Protein AF-A0A1B5L4R3-F1 (afdb_monomer_lite)

Radius of gyration: 23.28 Å; chains: 1; bounding box: 55×34×80 Å

pLDDT: mean 79.18, std 19.27, range [28.66, 96.44]

Structure (mmCIF, N/CA/C/O backbone):
data_AF-A0A1B5L4R3-F1
#
_entry.id   AF-A0A1B5L4R3-F1
#
loop_
_atom_site.group_PDB
_atom_site.id
_atom_site.type_symbol
_atom_site.label_atom_id
_atom_site.label_alt_id
_atom_site.label_comp_id
_atom_site.label_asym_id
_atom_site.label_entity_id
_atom_site.label_seq_id
_atom_site.pdbx_PDB_ins_code
_atom_site.Cartn_x
_atom_site.Cartn_y
_atom_site.Cartn_z
_atom_site.occupancy
_atom_site.B_iso_or_equiv
_atom_site.auth_seq_id
_atom_site.auth_comp_id
_atom_site.auth_asym_id
_atom_site.auth_atom_id
_atom_site.pdbx_PDB_model_num
ATOM 1 N N . MET A 1 1 ?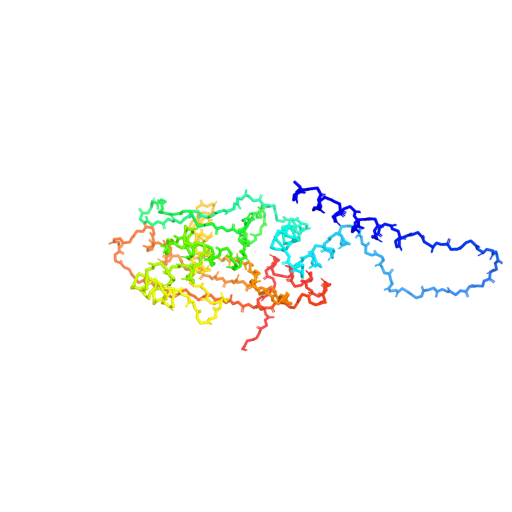 32.439 10.509 -2.323 1.00 42.44 1 MET A N 1
ATOM 2 C CA . MET A 1 1 ? 32.563 9.848 -3.643 1.00 42.44 1 MET A CA 1
ATOM 3 C C . MET A 1 1 ? 31.243 9.268 -4.162 1.00 42.44 1 MET A C 1
ATOM 5 O O . MET A 1 1 ? 30.882 9.599 -5.277 1.00 42.44 1 MET A O 1
ATOM 9 N N . TYR A 1 2 ? 30.447 8.559 -3.350 1.00 34.16 2 TYR A N 1
ATOM 10 C CA . TYR A 1 2 ? 29.199 7.867 -3.756 1.00 34.16 2 TYR A CA 1
ATOM 11 C C . TYR A 1 2 ? 28.068 8.718 -4.399 1.00 34.16 2 TYR A C 1
ATOM 13 O O . TYR A 1 2 ? 27.206 8.183 -5.085 1.00 34.16 2 TYR A O 1
ATOM 21 N N . ARG A 1 3 ? 28.038 10.048 -4.201 1.00 45.31 3 ARG A N 1
ATOM 22 C CA . ARG A 1 3 ? 27.032 10.947 -4.820 1.00 45.31 3 ARG A CA 1
ATOM 23 C C . ARG A 1 3 ? 27.388 11.410 -6.237 1.00 45.31 3 ARG A C 1
ATOM 25 O O . ARG A 1 3 ? 26.493 11.825 -6.963 1.00 45.31 3 ARG A O 1
ATOM 32 N N . LYS A 1 4 ? 28.670 11.378 -6.617 1.00 39.66 4 LYS A N 1
ATOM 33 C CA . LYS A 1 4 ? 29.123 11.899 -7.917 1.00 39.66 4 LYS A CA 1
ATOM 34 C C . LYS A 1 4 ? 28.882 10.873 -9.028 1.00 39.66 4 LYS A C 1
ATOM 36 O O . LYS A 1 4 ? 28.309 11.214 -10.053 1.00 39.66 4 LYS A O 1
ATOM 41 N N . GLU A 1 5 ? 29.149 9.601 -8.736 1.00 43.81 5 GLU A N 1
ATOM 42 C CA . GLU A 1 5 ? 28.901 8.475 -9.648 1.00 43.81 5 GLU A CA 1
ATOM 43 C C . GLU A 1 5 ? 27.407 8.263 -9.948 1.00 43.81 5 GLU A C 1
ATOM 45 O O . GLU A 1 5 ? 27.047 7.949 -11.078 1.00 43.81 5 GLU A O 1
ATOM 50 N N . GLN A 1 6 ? 26.508 8.506 -8.981 1.00 47.31 6 GLN A N 1
ATOM 51 C CA . GLN A 1 6 ? 25.060 8.412 -9.228 1.00 47.31 6 GLN A CA 1
ATOM 52 C C . GLN A 1 6 ? 24.526 9.535 -10.126 1.00 47.31 6 GLN A C 1
ATOM 54 O O . GLN A 1 6 ? 23.596 9.312 -10.900 1.00 47.31 6 GLN A O 1
ATOM 59 N N . ARG A 1 7 ? 25.132 10.726 -10.063 1.00 46.62 7 ARG A N 1
ATOM 60 C CA . ARG A 1 7 ? 24.792 11.843 -10.952 1.00 46.62 7 ARG A CA 1
ATOM 61 C C . ARG A 1 7 ? 25.340 11.615 -12.362 1.00 46.62 7 ARG A C 1
ATOM 63 O O . ARG A 1 7 ? 24.612 11.802 -13.328 1.00 46.62 7 ARG A O 1
ATOM 70 N N . GLU A 1 8 ? 26.570 11.121 -12.474 1.00 52.22 8 GLU A N 1
ATOM 71 C CA . GLU A 1 8 ? 27.196 10.786 -13.760 1.00 52.22 8 GLU A CA 1
ATOM 72 C C . GLU A 1 8 ? 26.501 9.605 -14.459 1.00 52.22 8 GLU A C 1
ATOM 74 O O . GLU A 1 8 ? 26.356 9.610 -15.682 1.00 52.22 8 GLU A O 1
ATOM 79 N N . GLY A 1 9 ? 25.996 8.626 -13.699 1.00 49.25 9 GLY A N 1
ATOM 80 C CA . GLY A 1 9 ? 25.179 7.531 -14.230 1.00 49.25 9 GLY A CA 1
ATOM 81 C C . GLY A 1 9 ? 23.837 8.008 -14.796 1.00 49.25 9 GLY A C 1
ATOM 82 O O . GLY A 1 9 ? 23.450 7.597 -15.891 1.00 49.25 9 GLY A O 1
ATOM 83 N N . ALA A 1 10 ? 23.159 8.925 -14.098 1.00 41.88 10 ALA A N 1
ATOM 84 C CA . ALA A 1 10 ? 21.916 9.528 -14.578 1.00 41.88 10 ALA A CA 1
ATOM 85 C C . ALA A 1 10 ? 22.148 10.410 -15.820 1.00 41.88 10 ALA A C 1
ATOM 87 O O . ALA A 1 10 ? 21.409 10.302 -16.795 1.00 41.88 10 ALA A O 1
ATOM 88 N N . GLU A 1 11 ? 23.205 11.227 -15.836 1.00 49.47 11 GLU A N 1
ATOM 89 C CA . GLU A 1 11 ? 23.543 12.087 -16.981 1.00 49.47 11 GLU A CA 1
ATOM 90 C C . GLU A 1 11 ? 23.967 11.280 -18.225 1.00 49.47 11 GLU A C 1
ATOM 92 O O . GLU A 1 11 ? 23.629 11.662 -19.349 1.00 49.47 11 GLU A O 1
ATOM 97 N N . ARG A 1 12 ? 24.634 10.127 -18.056 1.00 52.19 12 ARG A N 1
ATOM 98 C CA . ARG A 1 12 ? 24.924 9.199 -19.167 1.00 52.19 12 ARG A CA 1
ATOM 99 C C . ARG A 1 12 ? 23.657 8.588 -19.757 1.00 52.19 12 ARG A C 1
ATOM 101 O O . ARG A 1 12 ? 23.547 8.508 -20.978 1.00 52.19 12 ARG A O 1
ATOM 108 N N . PHE A 1 13 ? 22.699 8.206 -18.915 1.00 45.97 13 PHE A N 1
ATOM 109 C CA . PHE A 1 13 ? 21.416 7.668 -19.366 1.00 45.97 13 PHE A CA 1
ATOM 110 C C . PHE A 1 13 ? 20.605 8.716 -20.150 1.00 45.97 13 PHE A C 1
ATOM 112 O O . PHE A 1 13 ? 20.107 8.421 -21.233 1.00 45.97 13 PHE A O 1
ATOM 119 N N . TYR A 1 14 ? 20.570 9.972 -19.683 1.00 43.25 14 TYR A N 1
ATOM 120 C CA . TYR A 1 14 ? 19.903 11.066 -20.404 1.00 43.25 14 TYR A CA 1
ATOM 121 C C . TYR A 1 14 ? 20.568 11.415 -21.750 1.00 43.25 14 TYR A C 1
ATOM 123 O O . TYR A 1 14 ? 19.856 11.727 -22.707 1.00 43.25 14 TYR A O 1
ATOM 131 N N . ARG A 1 15 ? 21.903 11.323 -21.871 1.00 47.53 15 ARG A N 1
ATOM 132 C CA . ARG A 1 15 ? 22.606 11.522 -23.160 1.00 47.53 15 ARG A CA 1
ATOM 133 C C . ARG A 1 15 ? 22.335 10.414 -24.172 1.00 47.53 15 ARG A C 1
ATOM 135 O O . ARG A 1 15 ? 22.185 10.712 -25.350 1.00 47.53 15 ARG A O 1
ATOM 142 N N . LEU A 1 16 ? 22.246 9.163 -23.723 1.00 44.31 16 LEU A N 1
ATOM 143 C CA . LEU A 1 16 ? 21.922 8.028 -24.594 1.00 44.31 16 LEU A CA 1
ATOM 144 C C . LEU A 1 16 ? 20.519 8.163 -25.200 1.00 44.31 16 LEU A C 1
ATOM 146 O O . LEU A 1 16 ? 20.339 7.915 -26.388 1.00 44.31 16 LEU A O 1
ATOM 150 N N . ILE A 1 17 ? 19.553 8.649 -24.416 1.00 43.16 17 ILE A N 1
ATOM 151 C CA . ILE A 1 17 ? 18.178 8.870 -24.887 1.00 43.16 17 ILE A CA 1
ATOM 152 C C . ILE A 1 17 ? 18.103 10.037 -25.885 1.00 43.16 17 ILE A C 1
ATOM 154 O O . ILE A 1 17 ? 17.420 9.929 -26.896 1.00 43.16 17 ILE A O 1
ATOM 158 N N . THR A 1 18 ? 18.840 11.129 -25.657 1.00 44.69 18 THR A N 1
ATOM 159 C CA . THR A 1 18 ? 18.819 12.307 -26.551 1.00 44.69 18 THR A CA 1
ATOM 160 C C . THR A 1 18 ? 19.655 12.146 -27.823 1.00 44.69 18 THR A C 1
ATOM 162 O O . THR A 1 18 ? 19.367 12.798 -28.825 1.00 44.69 18 THR A O 1
ATOM 165 N N . GLN A 1 19 ? 20.671 11.278 -27.824 1.00 41.53 19 GLN A N 1
ATOM 166 C CA . GLN A 1 19 ? 21.456 10.972 -29.026 1.00 41.53 19 GLN A CA 1
ATOM 167 C C . GLN A 1 19 ? 20.735 10.010 -29.976 1.00 41.53 19 GLN A C 1
ATOM 169 O O . GLN A 1 19 ? 20.899 10.135 -31.186 1.00 41.53 19 GLN A O 1
ATOM 174 N N . SER A 1 20 ? 19.866 9.133 -29.460 1.00 37.03 20 SER A N 1
ATOM 175 C CA . SER A 1 20 ? 19.026 8.261 -30.295 1.00 37.03 20 SER A CA 1
ATOM 176 C C . SER A 1 20 ? 17.973 9.025 -31.116 1.00 37.03 20 SER A C 1
ATOM 178 O O . SER A 1 20 ? 17.366 8.444 -32.008 1.00 37.03 20 SER A O 1
ATOM 180 N N . SER A 1 21 ? 17.760 10.317 -30.840 1.00 40.53 21 SER A N 1
ATOM 181 C CA . SER A 1 21 ? 16.811 11.186 -31.555 1.00 40.53 21 SER A CA 1
ATOM 182 C C . SER A 1 21 ? 17.458 12.041 -32.656 1.00 40.53 21 SER A C 1
ATOM 184 O O . SER A 1 21 ? 16.775 12.853 -33.275 1.00 40.53 21 SER A O 1
ATOM 186 N N . ARG A 1 22 ? 18.773 11.918 -32.901 1.00 40.53 22 ARG A N 1
ATOM 187 C CA . ARG A 1 22 ? 19.487 12.681 -33.943 1.00 40.53 22 ARG A CA 1
ATOM 188 C C . ARG A 1 22 ? 20.263 11.764 -34.884 1.00 40.53 22 ARG A C 1
ATOM 190 O O . ARG A 1 22 ? 21.487 11.698 -34.843 1.00 40.53 22 ARG A O 1
ATOM 197 N N . SER A 1 23 ? 19.534 11.129 -35.789 1.00 34.75 23 SER A N 1
ATOM 198 C CA . SER A 1 23 ? 20.067 10.634 -37.058 1.00 34.75 23 SER A CA 1
ATOM 199 C C . SER A 1 23 ? 18.993 10.773 -38.132 1.00 34.75 23 SER A C 1
ATOM 201 O O . SER A 1 23 ? 18.241 9.841 -38.396 1.00 34.75 23 SER A O 1
ATOM 203 N N . VAL A 1 24 ? 18.917 11.957 -38.737 1.00 38.12 24 VAL A N 1
ATOM 204 C CA . VAL A 1 24 ? 18.257 12.145 -40.031 1.00 38.12 24 VAL A CA 1
ATOM 205 C C . VAL A 1 24 ? 19.389 12.331 -41.039 1.00 38.12 24 VAL A C 1
ATOM 207 O O . VAL A 1 24 ? 20.124 13.315 -40.919 1.00 38.12 24 VAL A O 1
ATOM 210 N N . PRO A 1 25 ? 19.614 11.395 -41.975 1.00 36.41 25 PRO A N 1
ATOM 211 C CA . PRO A 1 25 ? 20.532 11.635 -43.073 1.00 36.41 25 PRO A CA 1
ATOM 212 C C . PRO A 1 25 ? 19.877 12.591 -44.077 1.00 36.41 25 PRO A C 1
ATOM 214 O O . PRO A 1 25 ? 18.706 12.453 -44.420 1.00 36.41 25 PRO A O 1
ATOM 217 N N . ALA A 1 26 ? 20.647 13.571 -44.540 1.00 42.59 26 ALA A N 1
ATOM 218 C CA . ALA A 1 26 ? 20.275 14.426 -45.656 1.00 42.59 26 ALA A CA 1
ATOM 219 C C . ALA A 1 26 ? 20.541 13.688 -46.980 1.00 42.59 26 ALA A C 1
ATOM 221 O O . ALA A 1 26 ? 21.690 13.363 -47.272 1.00 42.59 26 ALA A O 1
ATOM 222 N N . ALA A 1 27 ? 19.490 13.443 -47.763 1.00 35.31 27 ALA A N 1
ATOM 223 C CA . ALA A 1 27 ? 19.523 13.101 -49.190 1.00 35.31 27 ALA A CA 1
ATOM 224 C C . ALA A 1 27 ? 18.110 13.382 -49.745 1.00 35.31 27 ALA A C 1
ATOM 226 O O . ALA A 1 27 ? 17.141 12.816 -49.254 1.00 35.31 27 ALA A O 1
ATOM 227 N N . SER A 1 28 ? 17.929 14.493 -50.462 1.00 40.38 28 SER A N 1
ATOM 228 C CA . SER A 1 28 ? 17.952 14.622 -51.931 1.00 40.38 28 SER A CA 1
ATOM 229 C C . SER A 1 28 ? 16.626 14.236 -52.592 1.00 40.38 28 SER A C 1
ATOM 231 O O . SER A 1 28 ? 16.149 13.117 -52.436 1.00 40.38 28 SER A O 1
ATOM 233 N N . ASP A 1 29 ? 16.091 15.202 -53.335 1.00 42.84 29 ASP A N 1
ATOM 234 C CA . ASP A 1 29 ? 14.829 15.210 -54.071 1.00 42.84 29 ASP A CA 1
ATOM 235 C C . ASP A 1 29 ? 14.536 13.946 -54.891 1.00 42.84 29 ASP A C 1
ATOM 237 O O . ASP A 1 29 ? 15.390 13.426 -55.609 1.00 42.84 29 ASP A O 1
ATOM 241 N N . GLY A 1 30 ? 13.273 13.519 -54.843 1.00 36.94 30 GLY A N 1
ATOM 242 C CA . GLY A 1 30 ? 12.715 12.483 -55.705 1.00 36.94 30 GLY A CA 1
ATOM 243 C C . GLY A 1 30 ? 11.277 12.154 -55.313 1.00 36.94 30 GLY A C 1
ATOM 244 O O . GLY A 1 30 ? 11.047 11.371 -54.400 1.00 36.94 30 GLY A O 1
ATOM 245 N N . GLN A 1 31 ? 10.315 12.787 -55.986 1.00 44.56 31 GLN A N 1
ATOM 246 C CA . GLN A 1 31 ? 8.878 12.540 -55.852 1.00 44.56 31 GLN A CA 1
ATOM 247 C C . GLN A 1 31 ? 8.507 11.086 -56.192 1.00 44.56 31 GLN A C 1
ATOM 249 O O . GLN A 1 31 ? 8.824 10.618 -57.283 1.00 44.56 31 GLN A O 1
ATOM 254 N N . ALA A 1 32 ? 7.742 10.435 -55.315 1.00 37.53 32 ALA A N 1
ATOM 255 C CA . ALA A 1 32 ? 6.697 9.479 -55.681 1.00 37.53 32 ALA A CA 1
ATOM 256 C C . ALA A 1 32 ? 5.698 9.373 -54.518 1.00 37.53 32 ALA A C 1
ATOM 258 O O . ALA A 1 32 ? 6.088 9.192 -53.366 1.00 37.53 32 ALA A O 1
ATOM 259 N N . GLU A 1 33 ? 4.423 9.572 -54.838 1.00 48.41 33 GLU A N 1
ATOM 260 C CA . GLU A 1 33 ? 3.284 9.452 -53.937 1.00 48.41 33 GLU A CA 1
ATOM 261 C C . GLU A 1 33 ? 3.154 8.016 -53.421 1.00 48.41 33 GLU A C 1
ATOM 263 O O . GLU A 1 33 ? 2.963 7.093 -54.205 1.00 48.41 33 GLU A O 1
ATOM 268 N N . ASP A 1 34 ? 3.199 7.851 -52.102 1.00 36.59 34 ASP A N 1
ATOM 269 C CA . ASP A 1 34 ? 2.589 6.720 -51.411 1.00 36.59 34 ASP A CA 1
ATOM 270 C C . ASP A 1 34 ? 1.958 7.272 -50.130 1.00 36.59 34 ASP A C 1
ATOM 272 O O . ASP A 1 34 ? 2.630 7.709 -49.193 1.00 36.59 34 ASP A O 1
ATOM 276 N N . THR A 1 35 ? 0.631 7.352 -50.133 1.00 43.34 35 THR A N 1
ATOM 277 C CA . THR A 1 35 ? -0.189 7.712 -48.974 1.00 43.34 35 THR A CA 1
ATOM 278 C C . THR A 1 35 ? 0.089 6.737 -47.824 1.00 43.34 35 THR A C 1
ATOM 280 O O . THR A 1 35 ? -0.215 5.552 -47.975 1.00 43.34 35 THR A O 1
ATOM 283 N N . PRO A 1 36 ? 0.590 7.187 -46.657 1.00 37.59 36 PRO A N 1
ATOM 284 C CA . PRO A 1 36 ? 0.667 6.328 -45.491 1.00 37.59 36 PRO A CA 1
ATOM 285 C C . PRO A 1 36 ? -0.735 6.179 -44.903 1.00 37.59 36 PRO A C 1
ATOM 287 O O . PRO A 1 36 ? -1.356 7.142 -44.448 1.00 37.59 36 PRO A O 1
ATOM 290 N N . THR A 1 37 ? -1.231 4.947 -44.937 1.00 40.25 37 THR A N 1
ATOM 291 C CA . THR A 1 37 ? -2.353 4.452 -44.140 1.00 40.25 37 THR A CA 1
ATOM 292 C C . THR A 1 37 ? -2.199 4.875 -42.679 1.00 40.25 37 THR A C 1
ATOM 294 O O . THR A 1 37 ? -1.139 4.705 -42.079 1.00 40.25 37 THR A O 1
ATOM 297 N N . ALA A 1 38 ? -3.269 5.442 -42.127 1.00 48.25 38 ALA A N 1
ATOM 298 C CA . ALA A 1 38 ? -3.393 5.817 -40.728 1.00 48.25 38 ALA A CA 1
ATOM 299 C C . ALA A 1 38 ? -3.170 4.602 -39.815 1.00 48.25 38 ALA A C 1
ATOM 301 O O . ALA A 1 38 ? -3.942 3.659 -39.930 1.00 48.25 38 ALA A O 1
ATOM 302 N N . ASP A 1 39 ? -2.128 4.634 -38.971 1.00 43.56 39 ASP A N 1
ATOM 303 C CA . ASP A 1 39 ? -2.094 3.985 -37.639 1.00 43.56 39 ASP A CA 1
ATOM 304 C C . ASP A 1 39 ? -0.799 4.220 -36.815 1.00 43.56 39 ASP A C 1
ATOM 306 O O . ASP A 1 39 ? -0.563 3.526 -35.835 1.00 43.56 39 ASP A O 1
ATOM 310 N N . ASP A 1 40 ? 0.010 5.250 -37.105 1.00 42.81 40 ASP A N 1
ATOM 311 C CA . ASP A 1 40 ? 1.124 5.666 -36.228 1.00 42.81 40 ASP A CA 1
ATOM 312 C C . ASP A 1 40 ? 0.844 7.047 -35.614 1.00 42.81 40 ASP A C 1
ATOM 314 O O . ASP A 1 40 ? 1.454 8.064 -35.958 1.00 42.81 40 ASP A O 1
ATOM 318 N N . ALA A 1 41 ? -0.128 7.120 -34.702 1.00 55.06 41 ALA A N 1
ATOM 319 C CA . ALA A 1 41 ? -0.316 8.318 -33.890 1.00 55.06 41 ALA A CA 1
ATOM 320 C C . ALA A 1 41 ? 0.879 8.458 -32.931 1.00 55.06 41 ALA A C 1
ATOM 322 O O . ALA A 1 41 ? 0.978 7.747 -31.933 1.00 55.06 41 ALA A O 1
ATOM 323 N N . ALA A 1 42 ? 1.809 9.364 -33.244 1.00 64.69 42 ALA A N 1
ATOM 324 C CA . ALA A 1 42 ? 2.953 9.652 -32.386 1.00 64.69 42 ALA A CA 1
ATOM 325 C C . ALA A 1 42 ? 2.487 9.982 -30.955 1.00 64.69 42 ALA A C 1
ATOM 327 O O . ALA A 1 42 ? 1.672 10.886 -30.757 1.00 64.69 42 ALA A O 1
ATOM 328 N N . LEU A 1 43 ? 3.014 9.250 -29.964 1.00 66.88 43 LEU A N 1
ATOM 329 C CA . LEU A 1 43 ? 2.699 9.449 -28.547 1.00 66.88 43 LEU A CA 1
ATOM 330 C C . LEU A 1 43 ? 2.878 10.915 -28.156 1.00 66.88 43 LEU A C 1
ATOM 332 O O . LEU A 1 43 ? 3.905 11.541 -28.442 1.00 66.88 43 LEU A O 1
ATOM 336 N N . THR A 1 44 ? 1.898 11.454 -27.437 1.00 80.38 44 THR A N 1
ATOM 337 C CA . THR A 1 44 ? 2.025 12.795 -26.869 1.00 80.38 44 THR A CA 1
ATOM 338 C C . THR A 1 44 ? 3.199 12.850 -25.872 1.00 80.38 44 THR A C 1
ATOM 340 O O . THR A 1 44 ? 3.524 11.842 -25.235 1.00 80.38 44 THR A O 1
ATOM 343 N N . PRO A 1 45 ? 3.851 14.012 -25.663 1.00 76.44 45 PRO A N 1
ATOM 344 C CA . PRO A 1 45 ? 4.959 14.123 -24.708 1.00 76.44 45 PRO A CA 1
ATOM 345 C C . PRO A 1 45 ? 4.601 13.682 -23.278 1.00 76.44 45 PRO A C 1
ATOM 347 O O . PRO A 1 45 ? 5.450 13.162 -22.555 1.00 76.44 45 PRO A O 1
ATOM 350 N N . SER A 1 46 ? 3.344 13.863 -22.861 1.00 81.94 46 SER A N 1
ATOM 351 C CA . SER A 1 46 ? 2.844 13.391 -21.566 1.00 81.94 46 SER A CA 1
ATOM 352 C C . SER A 1 46 ? 2.738 11.866 -21.511 1.00 81.94 46 SER A C 1
ATOM 354 O O . SER A 1 46 ? 3.139 11.264 -20.516 1.00 81.94 46 SER A O 1
ATOM 356 N N . GLU A 1 47 ? 2.269 11.224 -22.579 1.00 83.88 47 GLU A N 1
ATOM 357 C CA . GLU A 1 47 ? 2.196 9.763 -22.662 1.00 83.88 47 GLU A CA 1
ATOM 358 C C . GLU A 1 47 ? 3.574 9.118 -22.752 1.00 83.88 47 GLU A C 1
ATOM 360 O O . GLU A 1 47 ? 3.823 8.121 -22.076 1.00 83.88 47 GLU A O 1
ATOM 365 N N . PHE A 1 48 ? 4.507 9.730 -23.481 1.00 84.25 48 PHE A N 1
ATOM 366 C CA . PHE A 1 48 ? 5.897 9.282 -23.508 1.00 84.25 48 PHE A CA 1
ATOM 367 C C . PHE A 1 48 ? 6.547 9.329 -22.112 1.00 84.25 48 PHE A C 1
ATOM 369 O O . PHE A 1 48 ? 7.263 8.404 -21.717 1.00 84.25 48 PHE A O 1
ATOM 376 N N . ASN A 1 49 ? 6.259 10.369 -21.321 1.00 89.44 49 ASN A N 1
ATOM 377 C CA . ASN A 1 49 ? 6.743 10.472 -19.941 1.00 89.44 49 ASN A CA 1
ATOM 378 C C . ASN A 1 49 ? 6.155 9.379 -19.036 1.00 89.44 49 ASN A C 1
ATOM 380 O O . ASN A 1 49 ? 6.889 8.787 -18.240 1.00 89.44 49 ASN A O 1
ATOM 384 N N . LEU A 1 50 ? 4.861 9.074 -19.181 1.00 91.69 50 LEU A N 1
ATOM 385 C CA . LEU A 1 50 ? 4.210 7.975 -18.461 1.00 91.69 50 LEU A CA 1
ATOM 386 C C . LEU A 1 50 ? 4.808 6.620 -18.848 1.00 91.69 50 LEU A C 1
ATOM 388 O O . LEU A 1 50 ? 5.088 5.796 -17.979 1.00 91.69 50 LEU A O 1
ATOM 392 N N . TRP A 1 51 ? 5.083 6.412 -20.131 1.00 89.62 51 TRP A N 1
ATOM 393 C CA . TRP A 1 51 ? 5.720 5.201 -20.639 1.00 89.62 51 TRP A CA 1
ATOM 394 C C . TRP A 1 51 ? 7.119 4.999 -20.038 1.00 89.62 51 TRP A C 1
ATOM 396 O O . TRP A 1 51 ? 7.430 3.947 -19.471 1.00 89.62 51 TRP A O 1
ATOM 406 N N . CYS A 1 52 ? 7.932 6.060 -20.026 1.00 89.94 52 CYS A N 1
ATOM 407 C CA . CYS A 1 52 ? 9.227 6.071 -19.345 1.00 89.94 52 CYS A CA 1
ATOM 408 C C . CYS A 1 52 ? 9.100 5.766 -17.845 1.00 89.94 52 CYS A C 1
ATOM 410 O O . CYS A 1 52 ? 9.957 5.091 -17.268 1.00 89.94 52 CYS A O 1
ATOM 412 N N . ALA A 1 53 ? 8.046 6.259 -17.194 1.00 92.56 53 ALA A N 1
ATOM 413 C CA . ALA A 1 53 ? 7.794 6.008 -15.784 1.00 92.56 53 ALA A CA 1
ATOM 414 C C . ALA A 1 53 ? 7.425 4.538 -15.507 1.00 92.56 53 ALA A C 1
ATOM 416 O O . ALA A 1 53 ? 7.928 3.964 -14.537 1.00 92.56 53 ALA A O 1
ATOM 417 N N . VAL A 1 54 ? 6.657 3.888 -16.390 1.00 91.50 54 VAL A N 1
ATOM 418 C CA . VAL A 1 54 ? 6.388 2.440 -16.315 1.00 91.50 54 VAL A CA 1
ATOM 419 C C . VAL A 1 54 ? 7.676 1.637 -16.480 1.00 91.50 54 VAL A C 1
ATOM 421 O O . VAL A 1 54 ? 7.948 0.745 -15.672 1.00 91.50 54 VAL A O 1
ATOM 424 N N . ALA A 1 55 ? 8.538 2.007 -17.429 1.00 89.94 55 ALA A N 1
ATOM 425 C CA . ALA A 1 55 ? 9.837 1.356 -17.600 1.00 89.94 55 ALA A CA 1
ATOM 426 C C . ALA A 1 55 ? 10.709 1.447 -16.326 1.00 89.94 55 ALA A C 1
ATOM 428 O O . ALA A 1 55 ? 11.389 0.484 -15.957 1.00 89.94 55 ALA A O 1
ATOM 429 N N . ARG A 1 56 ? 10.645 2.561 -15.577 1.00 91.19 56 ARG A N 1
ATOM 430 C CA . ARG A 1 56 ? 11.354 2.717 -14.286 1.00 91.19 56 ARG A CA 1
ATOM 431 C C . ARG A 1 56 ? 10.856 1.761 -13.201 1.00 91.19 56 ARG A C 1
ATOM 433 O O . ARG A 1 56 ? 11.635 1.439 -12.303 1.00 91.19 56 ARG A O 1
ATOM 440 N N . LEU A 1 57 ? 9.622 1.255 -13.275 1.00 90.81 57 LEU A N 1
ATOM 441 C CA . LEU A 1 57 ? 9.124 0.243 -12.331 1.00 90.81 57 LEU A CA 1
ATOM 442 C C . LEU A 1 57 ? 9.905 -1.075 -12.420 1.00 90.81 57 LEU A C 1
ATOM 444 O O . LEU A 1 57 ? 9.975 -1.827 -11.447 1.00 90.81 57 LEU A O 1
ATOM 448 N N . ARG A 1 58 ? 10.549 -1.333 -13.561 1.00 88.31 58 ARG A N 1
ATOM 449 C CA . ARG A 1 58 ? 11.421 -2.493 -13.785 1.00 88.31 58 ARG A CA 1
ATOM 450 C C . ARG A 1 58 ? 12.878 -2.244 -13.394 1.00 88.31 58 ARG A C 1
ATOM 452 O O . ARG A 1 58 ? 13.702 -3.143 -13.542 1.00 88.31 58 ARG A O 1
ATOM 459 N N . ALA A 1 59 ? 13.226 -1.046 -12.924 1.00 86.50 59 ALA A N 1
ATOM 460 C CA . ALA A 1 59 ? 14.591 -0.730 -12.529 1.00 86.50 59 ALA A CA 1
ATOM 461 C C . ALA A 1 59 ? 15.043 -1.566 -11.319 1.00 86.50 59 ALA A C 1
ATOM 463 O O . ALA A 1 59 ? 14.244 -1.973 -10.481 1.00 86.50 59 ALA A O 1
ATOM 464 N N . GLN A 1 60 ? 16.357 -1.763 -11.184 1.00 82.00 60 GLN A N 1
ATOM 465 C CA . GLN A 1 60 ? 16.942 -2.498 -10.054 1.00 82.00 60 GLN A CA 1
ATOM 466 C C . GLN A 1 60 ? 16.799 -1.758 -8.713 1.00 82.00 60 GLN A C 1
ATOM 468 O O . GLN A 1 60 ? 16.904 -2.354 -7.639 1.00 82.00 60 GLN A O 1
ATOM 473 N N . TYR A 1 61 ? 16.638 -0.435 -8.766 1.00 84.88 61 TYR A N 1
ATOM 474 C CA . TYR A 1 61 ? 16.715 0.418 -7.593 1.00 84.88 61 TYR A CA 1
ATOM 475 C C . TYR A 1 61 ? 15.328 0.825 -7.095 1.00 84.88 61 TYR A C 1
ATOM 477 O O . TYR A 1 61 ? 14.557 1.450 -7.818 1.00 84.88 61 TYR A O 1
ATOM 485 N N . GLU A 1 62 ? 15.081 0.579 -5.804 1.00 85.31 62 GLU A N 1
ATOM 486 C CA . GLU A 1 62 ? 13.857 0.965 -5.076 1.00 85.31 62 GLU A CA 1
ATOM 487 C C . GLU A 1 62 ? 13.479 2.437 -5.300 1.00 85.31 62 GLU A C 1
ATOM 489 O O . GLU A 1 62 ? 12.306 2.759 -5.458 1.00 85.31 62 GLU A O 1
ATOM 494 N N . TRP A 1 63 ? 14.461 3.346 -5.331 1.00 87.69 63 TRP A N 1
ATOM 495 C CA . TRP A 1 63 ? 14.196 4.772 -5.538 1.00 87.69 63 TRP A CA 1
ATOM 496 C C . TRP A 1 63 ? 13.662 5.061 -6.949 1.00 87.69 63 TRP A C 1
ATOM 498 O O . TRP A 1 63 ? 12.757 5.876 -7.097 1.00 87.69 63 TRP A O 1
ATOM 508 N N . SER A 1 64 ? 14.179 4.373 -7.973 1.00 90.44 64 SER A N 1
ATOM 509 C CA . SER A 1 64 ? 13.730 4.527 -9.359 1.00 90.44 64 SER A CA 1
ATOM 510 C C . SER A 1 64 ? 12.322 3.971 -9.534 1.00 90.44 64 SER A C 1
ATOM 512 O O . SER A 1 64 ? 11.486 4.630 -10.140 1.00 90.44 64 SER A O 1
ATOM 514 N N . GLN A 1 65 ? 12.041 2.810 -8.938 1.00 90.44 65 GLN A N 1
ATOM 515 C CA . GLN A 1 65 ? 10.705 2.210 -8.941 1.00 90.44 65 GLN A CA 1
ATOM 516 C C . GLN A 1 65 ? 9.695 3.089 -8.198 1.00 90.44 65 GLN A C 1
ATOM 518 O O . GLN A 1 65 ? 8.589 3.315 -8.680 1.00 90.44 65 GLN A O 1
ATOM 523 N N . ARG A 1 66 ? 10.087 3.628 -7.035 1.00 91.19 66 ARG A N 1
ATOM 524 C CA . ARG A 1 66 ? 9.259 4.555 -6.258 1.00 91.19 66 ARG A CA 1
ATOM 525 C C . ARG A 1 66 ? 8.913 5.799 -7.067 1.00 91.19 66 ARG A C 1
ATOM 527 O O . ARG A 1 66 ? 7.745 6.163 -7.111 1.00 91.19 66 ARG A O 1
ATOM 534 N N . ASN A 1 67 ? 9.909 6.428 -7.686 1.00 92.50 67 ASN A N 1
ATOM 535 C CA . ASN A 1 67 ? 9.688 7.634 -8.477 1.00 92.50 67 ASN A CA 1
ATOM 536 C C . ASN A 1 67 ? 8.857 7.332 -9.724 1.00 92.50 67 ASN A C 1
ATOM 538 O O . ASN A 1 67 ? 7.906 8.050 -9.971 1.00 92.50 67 ASN A O 1
ATOM 542 N N . GLY A 1 68 ? 9.122 6.224 -10.426 1.00 93.44 68 GLY A N 1
ATOM 543 C CA . GLY A 1 68 ? 8.292 5.800 -11.556 1.00 93.44 68 GLY A CA 1
ATOM 544 C C . GLY A 1 68 ? 6.821 5.629 -11.169 1.00 93.44 68 GLY A C 1
ATOM 545 O O . GLY A 1 68 ? 5.945 6.098 -11.880 1.00 93.44 68 GLY A O 1
ATOM 546 N N . MET A 1 69 ? 6.533 5.038 -10.005 1.00 93.81 69 MET A N 1
ATOM 547 C CA . MET A 1 69 ? 5.151 4.892 -9.536 1.00 93.81 69 MET A CA 1
ATOM 548 C C . MET A 1 69 ? 4.502 6.239 -9.199 1.00 93.81 69 MET A C 1
ATOM 550 O O . MET A 1 69 ? 3.334 6.446 -9.513 1.00 93.81 69 MET A O 1
ATOM 554 N N . ILE A 1 70 ? 5.246 7.146 -8.562 1.00 93.69 70 ILE A N 1
ATOM 555 C CA . ILE A 1 70 ? 4.764 8.501 -8.264 1.00 93.69 70 ILE A CA 1
ATOM 556 C C . ILE A 1 70 ? 4.464 9.243 -9.571 1.00 93.69 70 ILE A C 1
ATOM 558 O O . ILE A 1 70 ? 3.353 9.735 -9.724 1.00 93.69 70 ILE A O 1
ATOM 562 N N . ASP A 1 71 ? 5.398 9.230 -10.525 1.00 94.50 71 ASP A N 1
ATOM 563 C CA . ASP A 1 71 ? 5.255 9.876 -11.833 1.00 94.50 71 ASP A CA 1
ATOM 564 C C . ASP A 1 71 ? 4.023 9.346 -12.592 1.00 94.50 71 ASP A C 1
ATOM 566 O O . ASP A 1 71 ? 3.286 10.124 -13.194 1.00 94.50 71 ASP A O 1
ATOM 570 N N . ILE A 1 72 ? 3.762 8.030 -12.537 1.00 93.75 72 ILE A N 1
ATOM 571 C CA . ILE A 1 72 ? 2.564 7.424 -13.142 1.00 93.75 72 ILE A CA 1
ATOM 572 C C . ILE A 1 72 ? 1.296 7.948 -12.471 1.00 93.75 72 ILE A C 1
ATOM 574 O O . ILE A 1 72 ? 0.392 8.410 -13.155 1.00 93.75 72 ILE A O 1
ATOM 578 N N . ILE A 1 73 ? 1.199 7.861 -11.143 1.00 92.56 73 ILE A N 1
ATOM 579 C CA . ILE A 1 73 ? -0.039 8.196 -10.424 1.00 92.56 73 ILE A CA 1
ATOM 580 C C . ILE A 1 73 ? -0.336 9.703 -10.507 1.00 92.56 73 ILE A C 1
ATOM 582 O O . ILE A 1 73 ? -1.484 10.084 -10.742 1.00 92.56 73 ILE A O 1
ATOM 586 N N . GLU A 1 74 ? 0.685 10.554 -10.382 1.00 91.44 74 GLU A N 1
ATOM 587 C CA . GLU A 1 74 ? 0.547 12.007 -10.537 1.00 91.44 74 GLU A CA 1
ATOM 588 C C . GLU A 1 74 ? 0.225 12.390 -11.983 1.00 91.44 74 GLU A C 1
ATOM 590 O O . GLU A 1 74 ? -0.665 13.207 -12.215 1.00 91.44 74 GLU A O 1
ATOM 595 N N . GLY A 1 75 ? 0.874 11.753 -12.964 1.00 90.00 75 GLY A N 1
ATOM 596 C CA . GLY A 1 75 ? 0.574 11.960 -14.381 1.00 90.00 75 GLY A CA 1
ATOM 597 C C . GLY A 1 75 ? -0.818 11.465 -14.796 1.00 90.00 75 GLY A C 1
ATOM 598 O O . GLY A 1 75 ? -1.348 11.916 -15.808 1.00 90.00 75 GLY A O 1
ATOM 599 N N . LEU A 1 76 ? -1.438 10.591 -13.996 1.00 88.94 76 LEU A N 1
ATOM 600 C CA . LEU A 1 76 ? -2.839 10.176 -14.118 1.00 88.94 76 LEU A CA 1
ATOM 601 C C . LEU A 1 76 ? -3.798 11.022 -13.255 1.00 88.94 76 LEU A C 1
ATOM 603 O O . LEU A 1 76 ? -4.974 10.688 -13.136 1.00 88.94 76 LEU A O 1
ATOM 607 N N . GLY A 1 77 ? -3.322 12.129 -12.676 1.00 87.81 77 GLY A N 1
ATOM 608 C CA . GLY A 1 77 ? -4.161 13.148 -12.039 1.00 87.81 77 GLY A CA 1
ATOM 609 C C . GLY A 1 77 ? -4.400 12.973 -10.538 1.00 87.81 77 GLY A C 1
ATOM 610 O O . GLY A 1 77 ? -5.263 13.654 -9.986 1.00 87.81 77 GLY A O 1
ATOM 611 N N . LEU A 1 78 ? -3.661 12.093 -9.852 1.00 89.06 78 LEU A N 1
ATOM 612 C CA . LEU A 1 78 ? -3.745 11.958 -8.395 1.00 89.06 78 LEU A CA 1
ATOM 613 C C . LEU A 1 78 ? -2.506 12.564 -7.719 1.00 89.06 78 LEU A C 1
ATOM 615 O O . LEU A 1 78 ? -1.453 11.925 -7.705 1.00 89.06 78 LEU A O 1
ATOM 619 N N . PRO A 1 79 ? -2.607 13.759 -7.107 1.00 90.56 79 PRO A N 1
ATOM 620 C CA . PRO A 1 79 ? -1.475 14.377 -6.432 1.00 90.56 79 PRO A CA 1
ATOM 621 C C . PRO A 1 79 ? -1.086 13.614 -5.162 1.00 90.56 79 PRO A C 1
ATOM 623 O O . PRO A 1 79 ? -1.934 13.120 -4.403 1.00 90.56 79 PRO A O 1
ATOM 626 N N . ARG A 1 80 ? 0.222 13.548 -4.907 1.00 91.88 80 ARG A N 1
ATOM 627 C CA . ARG A 1 80 ? 0.777 13.009 -3.665 1.00 91.88 80 ARG A CA 1
ATOM 628 C C . ARG A 1 80 ? 0.514 13.950 -2.492 1.00 91.88 80 ARG A C 1
ATOM 630 O O . ARG A 1 80 ? 0.576 15.168 -2.621 1.00 91.88 80 ARG A O 1
ATOM 637 N N . THR A 1 81 ? 0.280 13.370 -1.319 1.00 90.56 81 THR A N 1
ATOM 638 C CA . THR A 1 81 ? 0.045 14.106 -0.073 1.00 90.56 81 THR A CA 1
ATOM 639 C C . THR A 1 81 ? 1.137 13.842 0.960 1.00 90.56 81 THR A C 1
ATOM 641 O O . THR A 1 81 ? 1.949 14.716 1.249 1.00 90.56 81 THR A O 1
ATOM 644 N N . VAL A 1 82 ? 1.173 12.633 1.519 1.00 91.06 82 VAL A N 1
ATOM 645 C CA . VAL A 1 82 ? 2.044 12.236 2.636 1.00 91.06 82 VAL A CA 1
ATOM 646 C C . VAL A 1 82 ? 2.642 10.847 2.398 1.00 91.06 82 VAL A C 1
ATOM 648 O O . VAL A 1 82 ? 2.260 10.144 1.468 1.00 91.06 82 VAL A O 1
ATOM 651 N N . ASP A 1 83 ? 3.594 10.439 3.239 1.00 91.94 83 ASP A N 1
ATOM 652 C CA . ASP A 1 83 ? 4.281 9.134 3.159 1.00 91.94 83 ASP A CA 1
ATOM 653 C C . ASP A 1 83 ? 3.907 8.188 4.318 1.00 91.94 83 ASP A C 1
ATOM 655 O O . ASP A 1 83 ? 4.641 7.248 4.646 1.00 91.94 83 ASP A O 1
ATOM 659 N N . TYR A 1 84 ? 2.803 8.474 4.998 1.00 93.19 84 TYR A N 1
ATOM 660 C CA . TYR A 1 84 ? 2.282 7.693 6.112 1.00 93.19 84 TYR A CA 1
ATOM 661 C C . TYR A 1 84 ? 0.763 7.847 6.191 1.00 93.19 84 TYR A C 1
ATOM 663 O O . TYR A 1 84 ? 0.205 8.765 5.596 1.00 93.19 84 TYR A O 1
ATOM 671 N N . LEU A 1 85 ? 0.113 6.934 6.903 1.00 93.81 85 LEU A N 1
ATOM 672 C CA . LEU A 1 85 ? -1.307 6.995 7.241 1.00 93.81 85 LEU A CA 1
ATOM 673 C C . LEU A 1 85 ? -1.448 6.845 8.746 1.00 93.81 85 LEU A C 1
ATOM 675 O O . LEU A 1 85 ? -0.827 5.950 9.320 1.00 93.81 85 LEU A O 1
ATOM 679 N N . THR A 1 86 ? -2.272 7.664 9.383 1.00 94.44 86 THR A N 1
ATOM 680 C CA . THR A 1 86 ? -2.499 7.527 10.824 1.00 94.44 86 THR A CA 1
ATOM 681 C C . THR A 1 86 ? -3.572 6.472 11.085 1.00 94.44 86 THR A C 1
ATOM 683 O O . THR A 1 86 ? -4.672 6.527 10.535 1.00 94.44 86 THR A O 1
ATOM 686 N N . LEU A 1 87 ? -3.253 5.500 11.941 1.00 94.44 87 LEU A N 1
ATOM 687 C CA . LEU A 1 87 ? -4.183 4.481 12.413 1.00 94.44 87 LEU A CA 1
ATOM 688 C C . LEU A 1 87 ? -4.827 4.932 13.722 1.00 94.44 87 LEU A C 1
ATOM 690 O O . LEU A 1 87 ? -4.141 5.283 14.686 1.00 94.44 87 LEU A O 1
ATOM 694 N N . TYR A 1 88 ? -6.152 4.856 13.773 1.00 94.56 88 TYR A N 1
ATOM 695 C CA . TYR A 1 88 ? -6.940 5.233 14.937 1.00 94.56 88 TYR A CA 1
ATOM 696 C C . TYR A 1 88 ? -7.532 4.008 15.636 1.00 94.56 88 TYR A C 1
ATOM 698 O O . TYR A 1 88 ? -7.999 3.069 14.990 1.00 94.56 88 TYR A O 1
ATOM 706 N N . TYR A 1 89 ? -7.561 4.039 16.965 1.00 94.94 89 TYR A N 1
ATOM 707 C CA . TYR A 1 89 ? -8.235 3.043 17.795 1.00 94.94 89 TYR A CA 1
ATOM 708 C C . TYR A 1 89 ? -8.773 3.706 19.064 1.00 94.94 89 TYR A C 1
ATOM 710 O O . TYR A 1 89 ? -8.073 4.486 19.712 1.00 94.94 89 TYR A O 1
ATOM 718 N N . GLY A 1 90 ? -10.033 3.445 19.413 1.00 93.31 90 GLY A N 1
ATOM 719 C CA . GLY A 1 90 ? -10.683 4.103 20.551 1.00 93.31 90 GLY A CA 1
ATOM 720 C C . GLY A 1 90 ? -10.783 5.625 20.402 1.00 93.31 90 GLY A C 1
ATOM 721 O O . GLY A 1 90 ? -10.648 6.346 21.390 1.00 93.31 90 GLY A O 1
ATOM 722 N N . GLY A 1 91 ? -10.906 6.123 19.166 1.00 88.50 91 GLY A N 1
ATOM 723 C CA . GLY A 1 91 ? -10.917 7.556 18.853 1.00 88.50 91 GLY A CA 1
ATOM 724 C C . GLY A 1 91 ? -9.565 8.264 19.013 1.00 88.50 91 GLY A C 1
ATOM 725 O O . GLY A 1 91 ? -9.506 9.488 18.932 1.00 88.50 91 GLY A O 1
ATOM 726 N N . ARG A 1 92 ? -8.470 7.527 19.243 1.00 93.56 92 ARG A N 1
ATOM 727 C CA . ARG A 1 92 ? -7.119 8.082 19.414 1.00 93.56 92 ARG A CA 1
ATOM 728 C C . ARG A 1 92 ? -6.200 7.612 18.298 1.00 93.56 92 ARG A C 1
ATOM 730 O O . ARG A 1 92 ? -6.308 6.470 17.863 1.00 93.56 92 ARG A O 1
ATOM 737 N N . ALA A 1 93 ? -5.287 8.476 17.863 1.00 94.56 93 ALA A N 1
ATOM 738 C CA . ALA A 1 93 ? -4.187 8.070 16.995 1.00 94.56 93 ALA A CA 1
ATOM 739 C C . ALA A 1 93 ? -3.268 7.114 17.774 1.00 94.56 93 ALA A C 1
ATOM 741 O O . ALA A 1 93 ? -2.817 7.453 18.871 1.00 94.56 93 ALA A O 1
ATOM 742 N N . VAL A 1 94 ? -3.040 5.917 17.2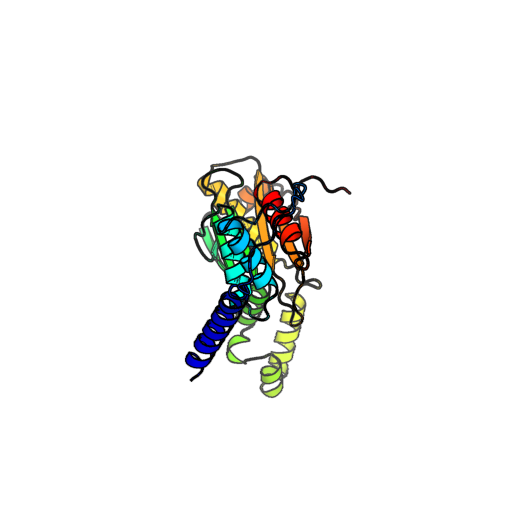35 1.00 93.62 94 VAL A N 1
ATOM 743 C CA . VAL A 1 94 ? -2.245 4.862 17.887 1.00 93.62 94 VAL A CA 1
ATOM 744 C C . VAL A 1 94 ? -0.901 4.660 17.214 1.00 93.62 94 VAL A C 1
ATOM 746 O O . VAL A 1 94 ? 0.083 4.418 17.909 1.00 93.62 94 VAL A O 1
ATOM 749 N N . ASP A 1 95 ? -0.847 4.761 15.889 1.00 92.38 95 ASP A N 1
ATOM 750 C CA . ASP A 1 95 ? 0.404 4.630 15.149 1.00 92.38 95 ASP A CA 1
ATOM 751 C C . ASP A 1 95 ? 0.324 5.362 13.809 1.00 92.38 95 ASP A C 1
ATOM 753 O O . ASP A 1 95 ? -0.757 5.506 13.235 1.00 92.38 95 ASP A O 1
ATOM 757 N N . ASP A 1 96 ? 1.479 5.768 13.293 1.00 93.50 96 ASP A N 1
ATOM 758 C CA . ASP A 1 96 ? 1.614 6.244 11.921 1.00 93.50 96 ASP A CA 1
ATOM 759 C C . ASP A 1 96 ? 2.176 5.104 11.079 1.00 93.50 96 ASP A C 1
ATOM 761 O O . ASP A 1 96 ? 3.337 4.719 11.219 1.00 93.50 96 ASP A O 1
ATOM 765 N N . ILE A 1 97 ? 1.349 4.560 10.190 1.00 92.69 97 ILE A N 1
ATOM 766 C CA . ILE A 1 97 ? 1.686 3.468 9.283 1.00 92.69 97 ILE A CA 1
ATOM 767 C C . ILE A 1 97 ? 2.492 4.034 8.106 1.00 92.69 97 ILE A C 1
ATOM 769 O O . ILE A 1 97 ? 1.922 4.661 7.210 1.00 92.69 97 ILE A O 1
ATOM 773 N N . PRO A 1 98 ? 3.818 3.829 8.047 1.00 92.69 98 PRO A N 1
ATOM 774 C CA . PRO A 1 98 ? 4.640 4.293 6.936 1.00 92.69 98 PRO A CA 1
ATOM 775 C C . PRO A 1 98 ? 4.275 3.620 5.599 1.00 92.69 98 PRO A C 1
ATOM 777 O O . PRO A 1 98 ? 4.378 2.403 5.444 1.00 92.69 98 PRO A O 1
ATOM 780 N N . THR A 1 99 ? 3.997 4.432 4.577 1.00 93.50 99 THR A N 1
ATOM 781 C CA . THR A 1 99 ? 3.709 4.023 3.187 1.00 93.50 99 THR A CA 1
ATOM 782 C C . THR A 1 99 ? 4.760 4.580 2.223 1.00 93.50 99 THR A C 1
ATOM 784 O O . THR A 1 99 ? 5.580 5.418 2.591 1.00 93.50 99 THR A O 1
ATOM 787 N N . SER A 1 100 ? 4.848 4.096 0.984 1.00 92.94 100 SER A N 1
ATOM 788 C CA . SER A 1 100 ? 5.787 4.683 0.010 1.00 92.94 100 SER A CA 1
ATOM 789 C C . SER A 1 100 ? 5.301 6.030 -0.523 1.00 92.94 100 SER A C 1
ATOM 791 O O . SER A 1 100 ? 6.131 6.893 -0.808 1.00 92.94 100 SER A O 1
ATOM 793 N N . ALA A 1 101 ? 3.989 6.195 -0.657 1.00 93.69 101 ALA A N 1
ATOM 794 C CA . ALA A 1 101 ? 3.307 7.459 -0.904 1.00 93.69 101 ALA A CA 1
ATOM 795 C C . ALA A 1 101 ? 1.803 7.274 -0.646 1.00 93.69 101 ALA A C 1
ATOM 797 O O . ALA A 1 101 ? 1.274 6.171 -0.799 1.00 93.69 101 ALA A O 1
ATOM 798 N N . VAL A 1 102 ? 1.119 8.351 -0.291 1.00 94.56 102 VAL A N 1
ATOM 799 C CA . VAL A 1 102 ? -0.340 8.459 -0.256 1.00 94.56 102 VAL A CA 1
ATOM 800 C C . VAL A 1 102 ? -0.745 9.518 -1.268 1.00 94.56 102 VAL A C 1
ATOM 802 O O . VAL A 1 102 ? -0.090 10.553 -1.388 1.00 94.56 102 VAL A O 1
ATOM 805 N N . PHE A 1 103 ? -1.822 9.249 -1.989 1.00 92.81 103 PHE A N 1
ATOM 806 C CA . PHE A 1 103 ? -2.379 10.133 -2.997 1.00 92.81 103 PHE A CA 1
ATOM 807 C C . PHE A 1 103 ? -3.836 10.418 -2.674 1.00 92.81 103 PHE A C 1
ATOM 809 O O . PHE A 1 103 ? -4.554 9.558 -2.147 1.00 92.81 103 PHE A O 1
ATOM 816 N N . LYS A 1 104 ? -4.280 11.627 -3.000 1.00 89.19 104 LYS A N 1
ATOM 817 C CA . LYS A 1 104 ? -5.649 12.072 -2.753 1.00 89.19 104 LYS A CA 1
ATOM 818 C C . LYS A 1 104 ? -6.213 12.663 -4.032 1.00 89.19 104 LYS A C 1
ATOM 820 O O . LYS A 1 104 ? -5.690 13.651 -4.527 1.00 89.19 104 LYS A O 1
ATOM 825 N N . ALA A 1 105 ? -7.299 12.083 -4.524 1.00 80.62 105 ALA A N 1
ATOM 826 C CA . ALA A 1 105 ? -8.050 12.666 -5.622 1.00 80.62 105 ALA A CA 1
ATOM 827 C C . ALA A 1 105 ? -8.983 13.766 -5.086 1.00 80.62 105 ALA A C 1
ATOM 829 O O . ALA A 1 105 ? -9.643 13.577 -4.058 1.00 80.62 105 ALA A O 1
ATOM 830 N N . GLU A 1 106 ? -9.051 14.906 -5.776 1.00 67.56 106 GLU A N 1
ATOM 831 C CA . GLU A 1 106 ? -10.012 15.977 -5.463 1.00 67.56 106 GLU A CA 1
ATOM 832 C C . GLU A 1 106 ? -11.447 15.554 -5.801 1.00 67.56 106 GLU A C 1
ATOM 834 O O . GLU A 1 106 ? -12.389 15.865 -5.073 1.00 67.56 106 GLU A O 1
ATOM 839 N N . THR A 1 107 ? -11.600 14.759 -6.860 1.00 62.41 107 THR A N 1
ATOM 840 C CA . THR A 1 107 ? -12.854 14.146 -7.306 1.00 62.41 107 THR A CA 1
ATOM 841 C C . THR A 1 107 ? -12.613 12.651 -7.581 1.00 62.41 107 THR A C 1
ATOM 843 O O . THR A 1 107 ? -11.536 12.268 -8.025 1.00 62.41 107 THR A O 1
ATOM 846 N N . GLY A 1 108 ? -13.564 11.761 -7.258 1.00 60.31 108 GLY A N 1
ATOM 847 C CA . GLY A 1 108 ? -13.448 10.318 -7.563 1.00 60.31 108 GLY A CA 1
ATOM 848 C C . GLY A 1 108 ? -13.091 9.390 -6.378 1.00 60.31 108 GLY A C 1
ATOM 849 O O . GLY A 1 108 ? -13.639 9.571 -5.285 1.00 60.31 108 GLY A O 1
ATOM 850 N N . PRO A 1 109 ? -12.239 8.350 -6.556 1.00 57.09 109 PRO A N 1
ATOM 851 C CA . PRO A 1 109 ? -12.139 7.168 -5.673 1.00 57.09 109 PRO A CA 1
ATOM 852 C C . PRO A 1 109 ? -11.666 7.457 -4.236 1.00 57.09 109 PRO A C 1
ATOM 854 O O . PRO A 1 109 ? -11.704 6.573 -3.386 1.00 57.09 109 PRO A O 1
ATOM 857 N N . GLY A 1 110 ? -11.276 8.695 -3.931 1.00 77.31 110 GLY A N 1
ATOM 858 C CA . GLY A 1 110 ? -10.878 9.137 -2.598 1.00 77.31 110 GLY A CA 1
ATOM 859 C C . GLY A 1 110 ? -9.372 9.147 -2.440 1.00 77.31 110 GLY A C 1
ATOM 860 O O . GLY A 1 110 ? -8.700 10.002 -3.011 1.00 77.31 110 GLY A O 1
ATOM 861 N N . ARG A 1 111 ? -8.848 8.228 -1.628 1.00 88.56 111 ARG A N 1
ATOM 862 C CA . ARG A 1 111 ? -7.413 8.105 -1.334 1.00 88.56 111 ARG A CA 1
ATOM 863 C C . ARG A 1 111 ? -6.850 6.793 -1.871 1.00 88.56 111 ARG A C 1
ATOM 865 O O . ARG A 1 111 ? -7.524 5.766 -1.807 1.00 88.56 111 ARG A O 1
ATOM 872 N N . LEU A 1 112 ? -5.598 6.832 -2.315 1.00 93.19 112 LEU A N 1
ATOM 873 C CA . LEU A 1 112 ? -4.827 5.686 -2.788 1.00 93.19 112 LEU A CA 1
ATOM 874 C C . LEU A 1 112 ? -3.508 5.614 -2.016 1.00 93.19 112 LEU A C 1
ATOM 876 O O . LEU A 1 112 ? -2.820 6.623 -1.885 1.00 93.19 112 LEU A O 1
ATOM 880 N N . ALA A 1 113 ? -3.123 4.430 -1.547 1.00 95.50 113 ALA A N 1
ATOM 881 C CA . ALA A 1 113 ? -1.778 4.215 -1.015 1.00 95.50 113 ALA A CA 1
ATOM 882 C C . ALA A 1 113 ? -0.901 3.474 -2.022 1.00 95.50 113 ALA A C 1
ATOM 884 O O . ALA A 1 113 ? -1.334 2.533 -2.680 1.00 95.50 113 ALA A O 1
ATOM 885 N N . PHE A 1 114 ? 0.367 3.848 -2.077 1.00 95.31 114 PHE A N 1
ATOM 886 C CA . PHE A 1 114 ? 1.418 3.070 -2.709 1.00 95.31 114 PHE A CA 1
ATOM 887 C C . PHE A 1 114 ? 2.3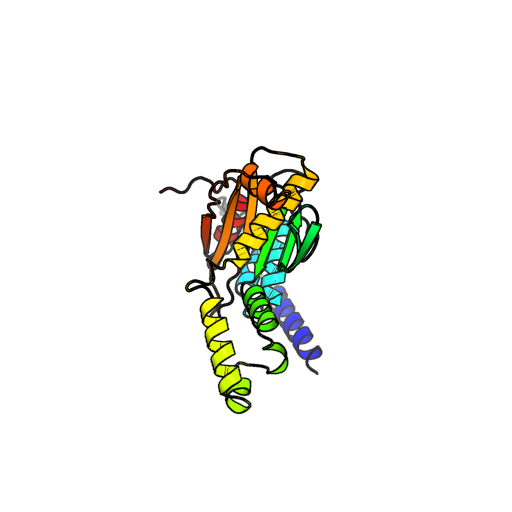65 2.540 -1.635 1.00 95.31 114 PHE A C 1
ATOM 889 O O . PHE A 1 114 ? 2.818 3.282 -0.759 1.00 95.31 114 PHE A O 1
ATOM 896 N N . ILE A 1 115 ? 2.703 1.255 -1.713 1.00 94.06 115 ILE A N 1
ATOM 897 C CA . ILE A 1 115 ? 3.660 0.595 -0.832 1.00 94.06 115 ILE A CA 1
ATOM 898 C C . ILE A 1 115 ? 4.698 -0.180 -1.642 1.00 94.06 115 ILE A C 1
ATOM 900 O O . ILE A 1 115 ? 4.416 -0.844 -2.631 1.00 94.06 115 ILE A O 1
ATOM 904 N N . HIS A 1 116 ? 5.946 -0.108 -1.208 1.00 91.62 116 HIS A N 1
ATOM 905 C CA . HIS A 1 116 ? 7.003 -0.970 -1.711 1.00 91.62 116 HIS A CA 1
ATOM 906 C C . HIS A 1 116 ? 7.206 -2.073 -0.671 1.00 91.62 116 HIS A C 1
ATOM 908 O O . HIS A 1 116 ? 7.500 -1.746 0.477 1.00 91.62 116 HIS A O 1
ATOM 914 N N . LEU A 1 117 ? 7.073 -3.357 -1.021 1.00 89.56 117 LEU A N 1
ATOM 915 C CA . LEU A 1 117 ? 7.042 -4.442 -0.020 1.00 89.56 117 LEU A CA 1
ATOM 916 C C . LEU A 1 117 ? 8.339 -4.525 0.807 1.00 89.56 117 LEU A C 1
ATOM 918 O O . LEU A 1 117 ? 8.283 -4.748 2.013 1.00 89.56 117 LEU A O 1
ATOM 922 N N . ARG A 1 118 ? 9.495 -4.152 0.232 1.00 87.06 118 ARG A N 1
ATOM 923 C CA . ARG A 1 118 ? 10.753 -3.940 0.991 1.00 87.06 118 ARG A CA 1
ATOM 924 C C . ARG A 1 118 ? 10.596 -3.037 2.215 1.00 87.06 118 ARG A C 1
ATOM 926 O O . ARG A 1 118 ? 11.304 -3.178 3.210 1.00 87.06 118 ARG A O 1
ATOM 933 N N . LYS A 1 119 ? 9.743 -2.017 2.121 1.00 89.06 119 LYS A N 1
ATOM 934 C CA . LYS A 1 119 ? 9.506 -1.084 3.221 1.00 89.06 119 LYS A CA 1
ATOM 935 C C . LYS A 1 119 ? 8.861 -1.818 4.396 1.00 89.06 119 LYS A C 1
ATOM 937 O O . LYS A 1 119 ? 9.298 -1.599 5.521 1.00 89.06 119 LYS A O 1
ATOM 942 N N . ILE A 1 120 ? 7.932 -2.738 4.125 1.00 90.00 120 ILE A N 1
ATOM 943 C CA . ILE A 1 120 ? 7.316 -3.620 5.127 1.00 90.00 120 ILE A CA 1
ATOM 944 C C . ILE A 1 120 ? 8.377 -4.511 5.783 1.00 90.00 120 ILE A C 1
ATOM 946 O O . ILE A 1 120 ? 8.454 -4.564 7.010 1.00 90.00 120 ILE A O 1
ATOM 950 N N . GLU A 1 121 ? 9.277 -5.115 5.002 1.00 86.00 121 GLU A N 1
ATOM 951 C CA . GLU A 1 121 ? 10.397 -5.897 5.553 1.00 86.00 121 GLU A CA 1
ATOM 952 C C . GLU A 1 121 ? 11.273 -5.060 6.498 1.00 86.00 121 GLU A C 1
ATOM 954 O O . GLU A 1 121 ? 11.521 -5.453 7.637 1.00 86.00 121 GLU A O 1
ATOM 959 N N . LYS A 1 122 ? 11.671 -3.848 6.078 1.00 86.62 122 LYS A N 1
ATOM 960 C CA . LYS A 1 122 ? 12.466 -2.919 6.906 1.00 86.62 122 LYS A CA 1
ATOM 961 C C . LYS A 1 122 ? 11.745 -2.535 8.207 1.00 86.62 122 LYS A C 1
ATOM 963 O O . LYS A 1 122 ? 12.401 -2.288 9.224 1.00 86.62 122 LYS A O 1
ATOM 968 N N . ILE A 1 123 ? 10.415 -2.432 8.183 1.00 88.31 123 ILE A N 1
ATOM 969 C CA . ILE A 1 123 ? 9.591 -2.154 9.369 1.00 88.31 123 ILE A CA 1
ATOM 970 C C . ILE A 1 123 ? 9.600 -3.361 10.307 1.00 88.31 123 ILE A C 1
ATOM 972 O O . ILE A 1 123 ? 9.836 -3.197 11.506 1.00 88.31 123 ILE A O 1
ATOM 976 N N . ARG A 1 124 ? 9.440 -4.573 9.770 1.00 87.44 124 ARG A N 1
ATOM 977 C CA . ARG A 1 124 ? 9.499 -5.817 10.546 1.00 87.44 124 ARG A CA 1
ATOM 978 C C . ARG A 1 124 ? 10.872 -6.000 11.200 1.00 87.44 124 ARG A C 1
ATOM 980 O O . ARG A 1 124 ? 10.958 -6.248 12.403 1.00 87.44 124 ARG A O 1
ATOM 987 N N . ASP A 1 125 ? 11.945 -5.738 10.460 1.00 84.75 125 ASP A N 1
ATOM 988 C CA . ASP A 1 125 ? 13.316 -5.755 10.977 1.00 84.75 125 ASP A CA 1
ATOM 989 C C . ASP A 1 125 ? 13.531 -4.728 12.095 1.00 84.75 125 ASP A C 1
ATOM 991 O O . ASP A 1 125 ? 14.197 -5.013 13.097 1.00 84.75 125 ASP A O 1
ATOM 995 N N . LYS A 1 126 ? 12.947 -3.526 11.959 1.00 84.62 126 LYS A N 1
ATOM 996 C CA . LYS A 1 126 ? 12.959 -2.503 13.017 1.00 84.62 126 LYS A CA 1
ATOM 997 C C . LYS A 1 126 ? 12.311 -3.034 14.288 1.00 84.62 126 LYS A C 1
ATOM 999 O O . LYS A 1 126 ? 12.905 -2.901 15.355 1.00 84.62 126 LYS A O 1
ATOM 1004 N N . HIS A 1 127 ? 11.123 -3.618 14.163 1.00 84.50 127 HIS A N 1
ATOM 1005 C CA . HIS A 1 127 ? 10.351 -4.135 15.290 1.00 84.50 127 HIS A CA 1
ATOM 1006 C C . HIS A 1 127 ? 11.096 -5.257 16.031 1.00 84.50 127 HIS A C 1
ATOM 1008 O O . HIS A 1 127 ? 11.023 -5.371 17.251 1.00 84.50 127 HIS A O 1
ATOM 1014 N N . LEU A 1 128 ? 11.888 -6.045 15.306 1.00 84.31 128 LEU A N 1
ATOM 1015 C CA . LEU A 1 128 ? 12.711 -7.115 15.866 1.00 84.31 128 LEU A CA 1
ATOM 1016 C C . LEU A 1 128 ? 14.073 -6.650 16.409 1.00 84.31 128 LEU A C 1
ATOM 1018 O O . LEU A 1 128 ? 14.864 -7.477 16.865 1.00 84.31 128 LEU A O 1
ATOM 1022 N N . GLY A 1 129 ? 14.374 -5.347 16.362 1.00 79.62 129 GLY A N 1
ATOM 1023 C CA . GLY A 1 129 ? 15.653 -4.795 16.817 1.00 79.62 129 GLY A CA 1
ATOM 1024 C C . GLY A 1 129 ? 16.840 -5.127 15.902 1.00 79.62 129 GLY A C 1
ATOM 1025 O O . GLY A 1 129 ? 17.994 -4.949 16.293 1.00 79.62 129 GLY A O 1
ATOM 1026 N N . LEU A 1 130 ? 16.592 -5.580 14.668 1.00 77.31 130 LEU A N 1
ATOM 1027 C CA . LEU A 1 130 ? 17.634 -6.025 13.733 1.00 77.31 130 LEU A CA 1
ATOM 1028 C C . LEU A 1 130 ? 18.411 -4.869 13.083 1.00 77.31 130 LEU A C 1
ATOM 1030 O O . LEU A 1 130 ? 19.489 -5.088 12.526 1.00 77.31 130 LEU A O 1
ATOM 1034 N N . LYS A 1 131 ? 17.939 -3.622 13.224 1.00 63.75 131 LYS A N 1
ATOM 1035 C CA . LYS A 1 131 ? 18.607 -2.419 12.689 1.00 63.75 131 LYS A CA 1
ATOM 1036 C C . LYS A 1 131 ? 20.067 -2.277 13.120 1.00 63.75 131 LYS A C 1
ATOM 1038 O O . LYS A 1 131 ? 20.906 -1.891 12.310 1.00 63.75 131 LYS A O 1
ATOM 1043 N N . HIS A 1 132 ? 20.379 -2.590 14.378 1.00 55.69 132 HIS A N 1
ATOM 1044 C CA . HIS A 1 132 ? 21.730 -2.423 14.929 1.00 55.69 132 HIS A CA 1
ATOM 1045 C C . HIS A 1 132 ? 22.617 -3.652 14.712 1.00 55.69 132 HIS A C 1
ATOM 1047 O O . HIS A 1 132 ? 23.834 -3.520 14.591 1.00 55.69 132 HIS A O 1
ATOM 1053 N N . ALA A 1 133 ? 22.015 -4.839 14.588 1.00 55.69 133 ALA A N 1
ATOM 1054 C CA . ALA A 1 133 ? 22.734 -6.071 14.285 1.00 55.69 133 ALA A CA 1
ATOM 1055 C C . ALA A 1 133 ? 23.221 -6.124 12.824 1.00 55.69 133 ALA A C 1
ATOM 1057 O O . ALA A 1 133 ? 24.087 -6.928 12.513 1.00 55.69 133 ALA A O 1
ATOM 1058 N N . ARG A 1 134 ? 22.721 -5.255 11.929 1.00 58.38 134 ARG A N 1
ATOM 1059 C CA . ARG A 1 134 ? 22.976 -5.208 10.470 1.00 58.38 134 ARG A CA 1
ATOM 1060 C C . ARG A 1 134 ? 22.573 -6.473 9.685 1.00 58.38 134 ARG A C 1
ATOM 1062 O O . ARG A 1 134 ? 22.524 -6.382 8.465 1.00 58.38 134 ARG A O 1
ATOM 1069 N N . SER A 1 135 ? 22.294 -7.603 10.340 1.00 72.56 135 SER A N 1
ATOM 1070 C CA . SER A 1 135 ? 21.554 -8.764 9.820 1.00 72.56 135 SER A CA 1
ATOM 1071 C C . SER A 1 135 ? 21.344 -9.806 10.928 1.00 72.56 135 SER A C 1
ATOM 1073 O O . SER A 1 135 ? 22.002 -9.758 11.974 1.00 72.56 135 SER A O 1
ATOM 1075 N N . LEU A 1 136 ? 20.456 -10.777 10.690 1.00 79.50 136 LEU A N 1
ATOM 1076 C CA . LEU A 1 136 ? 20.350 -11.978 11.523 1.00 79.50 136 LEU A CA 1
ATOM 1077 C C . LEU A 1 136 ? 21.684 -12.732 11.609 1.00 79.50 136 LEU A C 1
ATOM 1079 O O . LEU A 1 136 ? 22.032 -13.193 12.690 1.00 79.50 136 LEU A O 1
ATOM 1083 N N . ASP A 1 137 ? 22.469 -12.791 10.531 1.00 82.12 137 ASP A N 1
ATOM 1084 C CA . ASP A 1 137 ? 23.746 -13.528 10.494 1.00 82.12 137 ASP A CA 1
ATOM 1085 C C . ASP A 1 137 ? 24.746 -13.009 11.527 1.00 82.12 137 ASP A C 1
ATOM 1087 O O . ASP A 1 137 ? 25.387 -13.771 12.249 1.00 82.12 137 ASP A O 1
ATOM 1091 N N . LYS A 1 138 ? 24.844 -11.685 11.664 1.00 82.88 138 LYS A N 1
ATOM 1092 C CA . LYS A 1 138 ? 25.716 -11.071 12.673 1.00 82.88 138 LYS A CA 1
ATOM 1093 C C . LYS A 1 138 ? 25.196 -11.296 14.083 1.00 82.88 138 LYS A C 1
ATOM 1095 O O . LYS A 1 138 ? 25.987 -11.422 15.017 1.00 82.88 138 LYS A O 1
ATOM 1100 N N . LEU A 1 139 ? 23.876 -11.363 14.248 1.00 83.25 139 LEU A N 1
ATOM 1101 C CA . LEU A 1 139 ? 23.276 -11.723 15.524 1.00 83.25 139 LEU A CA 1
ATOM 1102 C C . LEU A 1 139 ? 23.579 -13.186 15.869 1.00 83.25 139 LEU A C 1
ATOM 1104 O O . LEU A 1 139 ? 23.929 -13.460 17.012 1.00 83.25 139 LEU A O 1
ATOM 1108 N N . PHE A 1 140 ? 23.532 -14.101 14.895 1.00 84.94 140 PHE A N 1
ATOM 1109 C CA . PHE A 1 140 ? 23.940 -15.498 15.070 1.00 84.94 140 PHE A CA 1
ATOM 1110 C C . PHE A 1 140 ? 25.412 -15.619 15.471 1.00 84.94 140 PHE A C 1
ATOM 1112 O O . PHE A 1 140 ? 25.720 -16.395 16.374 1.00 84.94 140 PHE A O 1
ATOM 1119 N N . ALA A 1 141 ? 26.291 -14.812 14.870 1.00 86.69 141 ALA A N 1
ATOM 1120 C CA . ALA A 1 141 ? 27.712 -14.776 15.212 1.00 86.69 141 ALA A CA 1
ATOM 1121 C C . ALA A 1 141 ? 27.987 -14.223 16.625 1.00 86.69 141 ALA A C 1
ATOM 1123 O O . ALA A 1 141 ? 28.935 -14.652 17.274 1.00 86.69 141 ALA A O 1
ATOM 1124 N N . LYS A 1 142 ? 27.171 -13.277 17.116 1.00 87.38 142 LYS A N 1
ATOM 1125 C CA . LYS A 1 142 ? 27.401 -12.592 18.402 1.00 87.38 142 LYS A CA 1
ATOM 1126 C C . LYS A 1 142 ? 26.642 -13.206 19.585 1.00 87.38 142 LYS A C 1
ATOM 1128 O O . LYS A 1 142 ? 27.164 -13.243 20.693 1.00 87.38 142 LYS A O 1
ATOM 1133 N N . ASN A 1 143 ? 25.387 -13.611 19.387 1.00 87.38 143 ASN A N 1
ATOM 1134 C CA . ASN A 1 143 ? 24.500 -14.125 20.433 1.00 87.38 143 ASN A CA 1
ATOM 1135 C C . ASN A 1 143 ? 23.466 -15.096 19.836 1.00 87.38 143 ASN A C 1
ATOM 1137 O O . ASN A 1 143 ? 22.332 -14.727 19.514 1.00 87.38 143 ASN A O 1
ATOM 1141 N N . LYS A 1 144 ? 23.866 -16.364 19.709 1.00 89.62 144 LYS A N 1
ATOM 1142 C CA . LYS A 1 144 ? 23.056 -17.437 19.114 1.00 89.62 144 LYS A CA 1
ATOM 1143 C C . LYS A 1 144 ? 21.680 -17.637 19.782 1.00 89.62 144 LYS A C 1
ATOM 1145 O O . LYS A 1 144 ? 20.706 -17.799 19.040 1.00 89.62 144 LYS A O 1
ATOM 1150 N N . PRO A 1 145 ? 21.530 -17.595 21.123 1.00 91.88 145 PRO A N 1
ATOM 1151 C CA . PRO A 1 145 ? 20.211 -17.682 21.757 1.00 91.88 145 PRO A CA 1
ATOM 1152 C C . PRO A 1 145 ? 19.258 -16.557 21.337 1.00 91.88 145 PRO A C 1
ATOM 1154 O O . PRO A 1 145 ? 18.118 -16.821 20.941 1.00 91.88 145 PRO A O 1
ATOM 1157 N N . VAL A 1 146 ? 19.728 -15.305 21.364 1.00 87.50 146 VAL A N 1
ATOM 1158 C CA . VAL A 1 146 ? 18.920 -14.147 20.951 1.00 87.50 146 VAL A CA 1
ATOM 1159 C C . VAL A 1 146 ? 18.608 -14.225 19.459 1.00 87.50 146 VAL A C 1
ATOM 1161 O O . VAL A 1 146 ? 17.454 -14.044 19.080 1.00 87.50 146 VAL A O 1
ATOM 1164 N N . ALA A 1 147 ? 19.583 -14.592 18.624 1.00 87.94 147 ALA A N 1
ATOM 1165 C CA . ALA A 1 147 ? 19.380 -14.782 17.190 1.00 87.94 147 ALA A CA 1
ATOM 1166 C C . ALA A 1 147 ? 18.302 -15.824 16.883 1.00 87.94 147 ALA A C 1
ATOM 1168 O O . ALA A 1 147 ? 17.413 -15.574 16.076 1.00 87.94 147 ALA A O 1
ATOM 1169 N N . THR A 1 148 ? 18.322 -16.954 17.590 1.00 90.38 148 THR A N 1
ATOM 1170 C CA . THR A 1 148 ? 17.339 -18.031 17.417 1.00 90.38 148 THR A CA 1
ATOM 1171 C C . THR A 1 148 ? 15.939 -17.567 17.814 1.00 90.38 148 THR A C 1
ATOM 1173 O O . THR A 1 148 ? 14.967 -17.834 17.107 1.00 90.38 148 THR A O 1
ATOM 1176 N N . ARG A 1 149 ? 15.814 -16.832 18.929 1.00 90.38 149 ARG A N 1
ATOM 1177 C CA . ARG A 1 149 ? 14.533 -16.255 19.363 1.00 90.38 149 ARG A CA 1
ATOM 1178 C C . ARG A 1 149 ? 14.014 -15.229 18.356 1.00 90.38 149 ARG A C 1
ATOM 1180 O O . ARG A 1 149 ? 12.825 -15.244 18.047 1.00 90.38 149 ARG A O 1
ATOM 1187 N N . THR A 1 150 ? 14.882 -14.362 17.843 1.00 88.94 150 THR A N 1
ATOM 1188 C CA . THR A 1 150 ? 14.519 -13.345 16.850 1.00 88.94 150 THR A CA 1
ATOM 1189 C C . THR A 1 150 ? 14.140 -13.969 15.512 1.00 88.94 150 THR A C 1
ATOM 1191 O O . THR A 1 150 ? 13.125 -13.585 14.944 1.00 88.94 150 THR A O 1
ATOM 1194 N N . PHE A 1 151 ? 14.871 -14.983 15.052 1.00 88.69 151 PHE A N 1
ATOM 1195 C CA . PHE A 1 151 ? 14.546 -15.740 13.845 1.00 88.69 151 PHE A CA 1
ATOM 1196 C C . PHE A 1 151 ? 13.170 -16.410 13.946 1.00 88.69 151 PHE A C 1
ATOM 1198 O O . PHE A 1 151 ? 12.329 -16.222 13.074 1.00 88.69 151 PHE A O 1
ATOM 1205 N N . LYS A 1 152 ? 12.885 -17.095 15.063 1.00 90.38 152 LYS A N 1
ATOM 1206 C CA . LYS A 1 152 ? 11.559 -17.688 15.314 1.00 90.38 152 LYS A CA 1
ATOM 1207 C C . LYS A 1 152 ? 10.446 -16.638 15.352 1.00 90.38 152 LYS A C 1
ATOM 1209 O O . LYS A 1 152 ? 9.339 -16.912 14.907 1.00 90.38 152 LYS A O 1
ATOM 1214 N N . LYS A 1 153 ? 10.712 -15.443 15.892 1.00 89.94 153 LYS A N 1
ATOM 1215 C CA . LYS A 1 153 ? 9.752 -14.327 15.855 1.00 89.94 153 LYS A CA 1
ATOM 1216 C C . LYS A 1 153 ? 9.539 -13.811 14.433 1.00 89.94 153 LYS A C 1
ATOM 1218 O O . LYS A 1 153 ? 8.396 -13.591 14.061 1.00 89.94 153 LYS A O 1
ATOM 1223 N N . LEU A 1 154 ? 10.604 -13.653 13.646 1.00 87.19 154 LEU A N 1
ATOM 1224 C CA . LEU A 1 154 ? 10.508 -13.230 12.249 1.00 87.19 154 LEU A CA 1
ATOM 1225 C C . LEU A 1 154 ? 9.662 -14.210 11.436 1.00 87.19 154 LEU A C 1
ATOM 1227 O O . LEU A 1 154 ? 8.725 -13.778 10.781 1.00 87.19 154 LEU A O 1
ATOM 1231 N N . GLN A 1 155 ? 9.918 -15.515 11.569 1.00 86.56 155 GLN A N 1
ATOM 1232 C CA . GLN A 1 155 ? 9.135 -16.558 10.898 1.00 86.56 155 GLN A CA 1
ATOM 1233 C C . GLN A 1 155 ? 7.645 -16.538 11.265 1.00 86.56 155 GLN A C 1
ATOM 1235 O O . GLN A 1 155 ? 6.821 -16.944 10.460 1.00 86.56 155 GLN A O 1
ATOM 1240 N N . ARG A 1 156 ? 7.284 -16.069 12.467 1.00 86.88 156 ARG A N 1
ATOM 1241 C CA . ARG A 1 156 ? 5.877 -15.922 12.885 1.00 86.88 156 ARG A CA 1
ATOM 1242 C C . ARG A 1 156 ? 5.209 -14.657 12.347 1.00 86.88 156 ARG A C 1
ATOM 1244 O O . ARG A 1 156 ? 3.989 -14.592 12.331 1.00 86.88 156 ARG A O 1
ATOM 1251 N N . LEU A 1 157 ? 5.994 -13.639 11.999 1.00 86.31 157 LEU A N 1
ATOM 1252 C CA . LEU A 1 157 ? 5.504 -12.338 11.529 1.00 86.31 157 LEU A CA 1
ATOM 1253 C C . LEU A 1 157 ? 5.558 -12.197 10.006 1.00 86.31 157 LEU A C 1
ATOM 1255 O O . LEU A 1 157 ? 4.910 -11.311 9.455 1.00 86.31 157 LEU A O 1
ATOM 1259 N N . GLN A 1 158 ? 6.396 -12.986 9.340 1.00 85.44 158 GLN A N 1
ATOM 1260 C CA . GLN A 1 158 ? 6.533 -12.973 7.894 1.00 85.44 158 GLN A CA 1
ATOM 1261 C C . GLN A 1 158 ? 5.449 -13.868 7.283 1.00 85.44 158 GLN A C 1
ATOM 1263 O O . GLN A 1 158 ? 5.341 -15.029 7.681 1.00 85.44 158 GLN A O 1
ATOM 1268 N N . PRO A 1 159 ? 4.645 -13.352 6.341 1.00 87.81 159 PRO A N 1
ATOM 1269 C CA . PRO A 1 159 ? 3.674 -14.178 5.639 1.00 87.81 159 PRO A CA 1
ATOM 1270 C C . PRO A 1 159 ? 4.391 -15.206 4.754 1.00 87.81 159 PRO A C 1
ATOM 1272 O O . PRO A 1 159 ? 5.527 -14.990 4.327 1.00 87.81 159 PRO A O 1
ATOM 1275 N N . ALA A 1 160 ? 3.709 -16.310 4.439 1.00 86.94 160 ALA A N 1
ATOM 1276 C CA . ALA A 1 160 ? 4.202 -17.272 3.451 1.00 86.94 160 ALA A CA 1
ATOM 1277 C C . ALA A 1 160 ? 4.312 -16.640 2.051 1.00 86.94 160 ALA A C 1
ATOM 1279 O O . ALA A 1 160 ? 5.217 -16.971 1.288 1.00 86.94 160 ALA A O 1
ATOM 1280 N N . VAL A 1 161 ? 3.412 -15.699 1.747 1.00 88.06 161 VAL A N 1
ATOM 1281 C CA . VAL A 1 161 ? 3.355 -14.947 0.494 1.00 88.06 161 VAL A CA 1
ATOM 1282 C C . VAL A 1 161 ? 3.467 -13.453 0.808 1.00 88.06 161 VAL A C 1
ATOM 1284 O O . VAL A 1 161 ? 2.634 -12.900 1.517 1.00 88.06 161 VAL A O 1
ATOM 1287 N N . GLU A 1 162 ? 4.483 -12.769 0.272 1.00 86.25 162 GLU A N 1
ATOM 1288 C CA . GLU A 1 162 ? 4.725 -11.339 0.552 1.00 86.25 162 GLU A CA 1
ATOM 1289 C C . GLU A 1 162 ? 3.563 -10.422 0.146 1.00 86.25 162 GLU A C 1
ATOM 1291 O O . GLU A 1 162 ? 3.374 -9.364 0.738 1.00 86.25 162 GLU A O 1
ATOM 1296 N N . THR A 1 163 ? 2.784 -10.798 -0.870 1.00 88.25 163 THR A N 1
ATOM 1297 C CA . THR A 1 163 ? 1.608 -10.028 -1.305 1.00 88.25 163 THR A CA 1
ATOM 1298 C C . THR A 1 163 ? 0.419 -10.172 -0.361 1.00 88.25 163 THR A C 1
ATOM 1300 O O . THR A 1 163 ? -0.494 -9.361 -0.401 1.00 88.25 163 THR A O 1
ATOM 1303 N N . GLU A 1 164 ? 0.428 -11.164 0.523 1.00 90.94 164 GLU A N 1
ATOM 1304 C CA . GLU A 1 164 ? -0.624 -11.404 1.516 1.00 90.94 164 GLU A CA 1
ATOM 1305 C C . GLU A 1 164 ? -0.203 -10.896 2.903 1.00 90.94 164 GLU A C 1
ATOM 1307 O O . GLU A 1 164 ? -0.638 -11.387 3.943 1.00 90.94 164 GLU A O 1
ATOM 1312 N N . ASP A 1 165 ? 0.691 -9.907 2.932 1.00 91.31 165 ASP A N 1
ATOM 1313 C CA . ASP A 1 165 ? 1.192 -9.331 4.169 1.00 91.31 165 ASP A CA 1
ATOM 1314 C C . ASP A 1 165 ? 0.072 -8.670 4.985 1.00 91.31 165 ASP A C 1
ATOM 1316 O O . ASP A 1 165 ? -0.571 -7.736 4.490 1.00 91.31 165 ASP A O 1
ATOM 1320 N N . PRO A 1 166 ? -0.122 -9.042 6.265 1.00 91.00 166 PRO A N 1
ATOM 1321 C CA . PRO A 1 166 ? -1.107 -8.395 7.132 1.00 91.00 166 PRO A CA 1
ATOM 1322 C C . PRO A 1 166 ? -0.902 -6.880 7.258 1.00 91.00 166 PRO A C 1
ATOM 1324 O O . PRO A 1 166 ? -1.847 -6.137 7.529 1.00 91.00 166 PRO A O 1
ATOM 1327 N N . TYR A 1 167 ? 0.320 -6.390 7.025 1.00 92.06 167 TYR A N 1
ATOM 1328 C CA . TYR A 1 167 ? 0.601 -4.958 7.019 1.00 92.06 167 TYR A CA 1
ATOM 1329 C C . TYR A 1 167 ? -0.166 -4.207 5.917 1.00 92.06 167 TYR A C 1
ATOM 1331 O O . TYR A 1 167 ? -0.542 -3.050 6.106 1.00 92.06 167 TYR A O 1
ATOM 1339 N N . ILE A 1 168 ? -0.455 -4.860 4.784 1.00 94.38 168 ILE A N 1
ATOM 1340 C CA . ILE A 1 168 ? -1.264 -4.287 3.699 1.00 94.38 168 ILE A CA 1
ATOM 1341 C C . ILE A 1 168 ? -2.702 -4.063 4.173 1.00 94.38 168 ILE A C 1
ATOM 1343 O O . ILE A 1 168 ? -3.269 -3.003 3.912 1.00 94.38 168 ILE A O 1
ATOM 1347 N N . ALA A 1 169 ? -3.274 -5.003 4.932 1.00 94.31 169 ALA A N 1
ATOM 1348 C CA . ALA A 1 169 ? -4.596 -4.822 5.528 1.00 94.31 169 ALA A CA 1
ATOM 1349 C C . ALA A 1 169 ? -4.621 -3.612 6.479 1.00 94.31 169 ALA A C 1
ATOM 1351 O O . ALA A 1 169 ? -5.541 -2.801 6.412 1.00 94.31 169 ALA A O 1
ATOM 1352 N N . GLY A 1 170 ? -3.570 -3.424 7.287 1.00 94.69 170 GLY A N 1
ATOM 1353 C CA . GLY A 1 170 ? -3.419 -2.236 8.137 1.00 94.69 170 GLY A CA 1
ATOM 1354 C C . GLY A 1 170 ? -3.423 -0.921 7.346 1.00 94.69 170 GLY A C 1
ATOM 1355 O O . GLY A 1 170 ? -4.115 0.022 7.725 1.00 94.69 170 GLY A O 1
ATOM 1356 N N . ILE A 1 171 ? -2.721 -0.874 6.208 1.00 95.88 171 ILE A N 1
ATOM 1357 C CA . ILE A 1 171 ? -2.726 0.281 5.291 1.00 95.88 171 ILE A CA 1
ATOM 1358 C C . ILE A 1 171 ? -4.138 0.546 4.750 1.00 95.8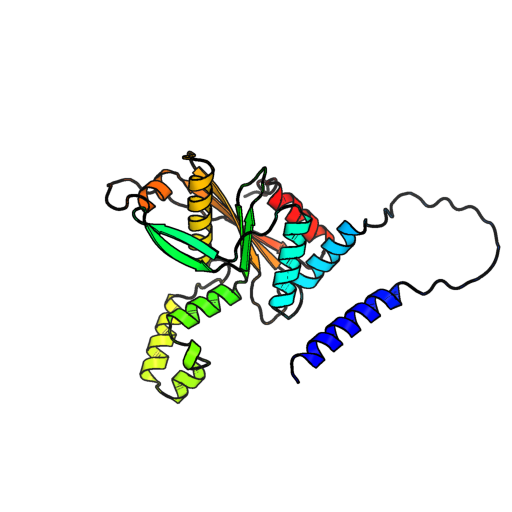8 171 ILE A C 1
ATOM 1360 O O . ILE A 1 171 ? -4.588 1.691 4.740 1.00 95.88 171 ILE A O 1
ATOM 1364 N N . LEU A 1 172 ? -4.849 -0.496 4.311 1.00 96.44 172 LEU A N 1
ATOM 1365 C CA . LEU A 1 172 ? -6.209 -0.374 3.775 1.00 96.44 172 LEU A CA 1
ATOM 1366 C C . LEU A 1 172 ? -7.205 0.106 4.845 1.00 96.44 172 LEU A C 1
ATOM 1368 O O . LEU A 1 172 ? -8.052 0.950 4.558 1.00 96.44 172 LEU A O 1
ATOM 1372 N N . ILE A 1 173 ? -7.072 -0.366 6.086 1.00 95.69 173 ILE A N 1
ATOM 1373 C CA . ILE A 1 173 ? -7.887 0.087 7.221 1.00 95.69 173 ILE A CA 1
ATOM 1374 C C . ILE A 1 173 ? -7.609 1.562 7.534 1.00 95.69 173 ILE A C 1
ATOM 1376 O O . ILE A 1 173 ? -8.552 2.342 7.652 1.00 95.69 173 ILE A O 1
ATOM 1380 N N . ALA A 1 174 ? -6.340 1.969 7.625 1.00 95.56 174 ALA A N 1
ATOM 1381 C CA . ALA A 1 174 ? -5.989 3.364 7.892 1.00 95.56 174 ALA A CA 1
ATOM 1382 C C . ALA A 1 174 ? -6.467 4.299 6.764 1.00 95.56 174 ALA A C 1
ATOM 1384 O O . ALA A 1 174 ? -7.017 5.367 7.034 1.00 95.56 174 ALA A O 1
ATOM 1385 N N . LEU A 1 175 ? -6.373 3.863 5.499 1.00 94.88 175 LEU A N 1
ATOM 1386 C CA . LEU A 1 175 ? -6.982 4.577 4.371 1.00 94.88 175 LEU A CA 1
ATOM 1387 C C . LEU A 1 175 ? -8.487 4.777 4.570 1.00 94.88 175 LEU A C 1
ATOM 1389 O O . LEU A 1 175 ? -8.986 5.877 4.339 1.00 94.88 175 LEU A O 1
ATOM 1393 N N . ALA A 1 176 ? -9.208 3.734 4.983 1.00 94.12 176 ALA A N 1
ATOM 1394 C CA . ALA A 1 176 ? -10.654 3.789 5.178 1.00 94.12 176 ALA A CA 1
ATOM 1395 C C . ALA A 1 176 ? -11.030 4.746 6.317 1.00 94.12 176 ALA A C 1
ATOM 1397 O O . ALA A 1 176 ? -11.949 5.551 6.172 1.00 94.12 176 ALA A O 1
ATOM 1398 N N . GLN A 1 177 ? -10.279 4.721 7.421 1.00 93.62 177 GLN A N 1
ATOM 1399 C CA . GLN A 1 177 ? -10.458 5.656 8.533 1.00 93.62 177 GLN A CA 1
ATOM 1400 C C . GLN A 1 177 ? -10.274 7.109 8.085 1.00 93.62 177 GLN A C 1
ATOM 1402 O O . GLN A 1 177 ? -11.134 7.950 8.352 1.00 93.62 177 GLN A O 1
ATOM 1407 N N . GLU A 1 178 ? -9.202 7.408 7.350 1.00 90.94 178 GLU A N 1
ATOM 1408 C CA . GLU A 1 178 ? -8.976 8.756 6.832 1.00 90.94 178 GLU A CA 1
ATOM 1409 C C . GLU A 1 178 ? -10.049 9.189 5.819 1.00 90.94 178 GLU A C 1
ATOM 1411 O O . GLU A 1 178 ? -10.448 10.360 5.788 1.00 90.94 178 GLU A O 1
ATOM 1416 N N . GLN A 1 179 ? -10.503 8.280 4.947 1.00 90.12 179 GLN A N 1
ATOM 1417 C CA . GLN A 1 179 ? -11.587 8.555 3.996 1.00 90.12 179 GLN A CA 1
ATOM 1418 C C . GLN A 1 179 ? -12.882 8.918 4.725 1.00 90.12 179 GLN A C 1
ATOM 1420 O O . GLN A 1 179 ? -13.450 9.975 4.439 1.00 90.12 179 GLN A O 1
ATOM 1425 N N . ARG A 1 180 ? -13.269 8.128 5.730 1.00 89.56 180 ARG A N 1
ATOM 1426 C CA . ARG A 1 180 ? -14.429 8.396 6.584 1.00 89.56 180 ARG A CA 1
ATOM 1427 C C . ARG A 1 180 ? -14.332 9.748 7.292 1.00 89.56 180 ARG A C 1
ATOM 1429 O O . ARG A 1 180 ? -15.305 10.497 7.313 1.00 89.56 180 ARG A O 1
ATOM 1436 N N . GLN A 1 181 ? -13.174 10.090 7.858 1.00 86.56 181 GLN A N 1
ATOM 1437 C CA . GLN A 1 181 ? -12.984 11.388 8.520 1.00 86.56 181 GLN A CA 1
ATOM 1438 C C . GLN A 1 181 ? -13.186 12.569 7.557 1.00 86.56 181 GLN A C 1
ATOM 1440 O O . GLN A 1 181 ? -13.681 13.614 7.966 1.00 86.56 181 GLN A O 1
ATOM 1445 N N . ALA A 1 182 ? -12.832 12.404 6.278 1.00 83.88 182 ALA A N 1
ATOM 1446 C CA . ALA A 1 182 ? -12.961 13.454 5.270 1.00 83.88 182 ALA A CA 1
ATOM 1447 C C . ALA A 1 182 ? -14.362 13.549 4.639 1.00 83.88 182 ALA A C 1
ATOM 1449 O O . ALA A 1 182 ? -14.770 14.636 4.240 1.00 83.88 182 ALA A O 1
ATOM 1450 N N . ARG A 1 183 ? -15.075 12.424 4.495 1.00 81.44 183 ARG A N 1
ATOM 1451 C CA . ARG A 1 183 ? -16.354 12.334 3.760 1.00 81.44 183 ARG A CA 1
ATOM 1452 C C . ARG A 1 183 ? -17.585 12.210 4.657 1.00 81.44 183 ARG A C 1
ATOM 1454 O O . ARG A 1 183 ? -18.705 12.315 4.165 1.00 81.44 183 ARG A O 1
ATOM 1461 N N . GLY A 1 184 ? -17.395 11.995 5.956 1.00 76.12 184 GLY A N 1
ATOM 1462 C CA . GLY A 1 184 ? -18.473 11.652 6.878 1.00 76.12 184 GLY A CA 1
ATOM 1463 C C . GLY A 1 184 ? -18.774 10.149 6.887 1.00 76.12 184 GLY A C 1
ATOM 1464 O O . GLY A 1 184 ? -18.075 9.339 6.283 1.00 76.12 184 GLY A O 1
ATOM 1465 N N . ARG A 1 185 ? -19.805 9.747 7.637 1.00 75.31 185 ARG A N 1
ATOM 1466 C CA . ARG A 1 185 ? -20.108 8.331 7.903 1.00 75.31 185 ARG A CA 1
ATOM 1467 C C . ARG A 1 185 ? -20.839 7.674 6.725 1.00 75.31 185 ARG A C 1
ATOM 1469 O O . ARG A 1 185 ? -22.068 7.643 6.715 1.00 75.31 185 ARG A O 1
ATOM 1476 N N . ALA A 1 186 ? -20.093 7.107 5.776 1.00 79.69 186 ALA A N 1
ATOM 1477 C CA . ALA A 1 186 ? -20.644 6.196 4.772 1.00 79.69 186 ALA A CA 1
ATOM 1478 C C . ALA A 1 186 ? -20.975 4.812 5.374 1.00 79.69 186 ALA A C 1
ATOM 1480 O O . ALA A 1 186 ? -20.531 4.467 6.475 1.00 79.69 186 ALA A O 1
ATOM 1481 N N . SER A 1 187 ? -21.763 4.011 4.648 1.00 81.94 187 SER A N 1
ATOM 1482 C CA . SER A 1 187 ? -22.094 2.626 5.021 1.00 81.94 187 SER A CA 1
ATOM 1483 C C . SER A 1 187 ? -20.913 1.663 4.864 1.00 81.94 187 SER A C 1
ATOM 1485 O O . SER A 1 187 ? -20.820 0.687 5.605 1.00 81.94 187 SER A O 1
ATOM 1487 N N . ALA A 1 188 ? -19.999 1.943 3.938 1.00 88.00 188 ALA A N 1
ATOM 1488 C CA . ALA A 1 188 ? -18.738 1.233 3.773 1.00 88.00 188 ALA A CA 1
ATOM 1489 C C . ALA A 1 188 ? -17.733 2.113 3.023 1.00 88.00 188 ALA A C 1
ATOM 1491 O O . ALA A 1 188 ? -18.117 2.926 2.180 1.00 88.00 188 ALA A O 1
ATOM 1492 N N . GLU A 1 189 ? -16.448 1.916 3.301 1.00 91.25 189 GLU A N 1
ATOM 1493 C CA . GLU A 1 189 ? -15.357 2.649 2.660 1.00 91.25 189 GLU A CA 1
ATOM 1494 C C . GLU A 1 189 ? -14.651 1.753 1.643 1.00 91.25 189 GLU A C 1
ATOM 1496 O O . GLU A 1 189 ? -14.095 0.704 1.984 1.00 91.25 189 GLU A O 1
ATOM 1501 N N . ARG A 1 190 ? -14.662 2.166 0.372 1.00 91.56 190 ARG A N 1
ATOM 1502 C CA . ARG A 1 190 ? -13.926 1.483 -0.695 1.00 91.56 190 ARG A CA 1
ATOM 1503 C C . ARG A 1 190 ? -12.520 2.053 -0.790 1.00 91.56 190 ARG A C 1
ATOM 1505 O O . ARG A 1 190 ? -12.327 3.196 -1.194 1.00 91.56 190 ARG A O 1
ATOM 1512 N N . VAL A 1 191 ? -11.536 1.222 -0.484 1.00 92.88 191 VAL A N 1
ATOM 1513 C CA . VAL A 1 191 ? -10.125 1.611 -0.453 1.00 92.88 191 VAL A CA 1
ATOM 1514 C C . VAL A 1 191 ? -9.316 0.854 -1.487 1.00 92.88 191 VAL A C 1
ATOM 1516 O O . VAL A 1 191 ? -9.639 -0.276 -1.864 1.00 92.88 191 VAL A O 1
ATOM 1519 N N . ARG A 1 192 ? -8.249 1.504 -1.953 1.00 94.12 192 ARG A N 1
ATOM 1520 C CA . ARG A 1 192 ? -7.341 0.972 -2.963 1.00 94.12 192 ARG A CA 1
ATOM 1521 C C . ARG A 1 192 ? -5.897 1.179 -2.535 1.00 94.12 192 ARG A C 1
ATOM 1523 O O . ARG A 1 192 ? -5.554 2.224 -1.978 1.00 94.12 192 ARG A O 1
ATOM 1530 N N . ALA A 1 193 ? -5.048 0.210 -2.842 1.00 95.31 193 ALA A N 1
ATOM 1531 C CA . ALA A 1 193 ? -3.609 0.352 -2.701 1.00 95.31 193 ALA A CA 1
ATOM 1532 C C . ALA A 1 193 ? -2.868 -0.321 -3.856 1.00 95.31 193 ALA A C 1
ATOM 1534 O O . ALA A 1 193 ? -3.375 -1.247 -4.482 1.00 95.31 193 ALA A O 1
ATOM 1535 N N . ILE A 1 194 ? -1.651 0.135 -4.122 1.00 95.19 194 ILE A N 1
ATOM 1536 C CA . ILE A 1 194 ? -0.737 -0.457 -5.097 1.00 95.19 194 ILE A CA 1
ATOM 1537 C C . ILE A 1 194 ? 0.505 -0.916 -4.346 1.00 95.19 194 ILE A C 1
ATOM 1539 O O . ILE A 1 194 ? 1.081 -0.142 -3.581 1.00 95.19 194 ILE A O 1
ATOM 1543 N N . ALA A 1 195 ? 0.941 -2.152 -4.574 1.00 94.38 195 ALA A N 1
ATOM 1544 C CA . ALA A 1 195 ? 2.200 -2.661 -4.061 1.00 94.38 195 ALA A CA 1
ATOM 1545 C C . ALA A 1 195 ? 3.173 -3.033 -5.177 1.00 94.38 195 ALA A C 1
ATOM 1547 O O . ALA A 1 195 ? 2.807 -3.687 -6.155 1.00 94.38 195 ALA A O 1
ATOM 1548 N N . LEU A 1 196 ? 4.441 -2.678 -4.979 1.00 91.75 196 LEU A N 1
ATOM 1549 C CA . LEU A 1 196 ? 5.549 -3.220 -5.759 1.00 91.75 196 LEU A CA 1
ATOM 1550 C C . LEU A 1 196 ? 6.332 -4.214 -4.900 1.00 91.75 196 LEU A C 1
ATOM 1552 O O . LEU A 1 196 ? 6.811 -3.834 -3.822 1.00 91.75 196 LEU A O 1
ATOM 1556 N N . PRO A 1 197 ? 6.460 -5.477 -5.337 1.00 86.19 197 PRO A N 1
ATOM 1557 C CA . PRO A 1 197 ? 7.219 -6.471 -4.602 1.00 86.19 197 PRO A CA 1
ATOM 1558 C C . PRO A 1 197 ? 8.712 -6.167 -4.683 1.00 86.19 197 PRO A C 1
ATOM 1560 O O . PRO A 1 197 ? 9.214 -5.611 -5.663 1.00 86.19 197 PRO A O 1
ATOM 1563 N N . TYR A 1 198 ? 9.429 -6.556 -3.637 1.00 72.69 198 TYR A N 1
ATOM 1564 C CA . TYR A 1 198 ? 10.872 -6.414 -3.587 1.00 72.69 198 TYR A CA 1
ATOM 1565 C C . TYR A 1 198 ? 11.524 -7.741 -3.914 1.00 72.69 198 TYR A C 1
ATOM 1567 O O . TYR A 1 198 ? 11.875 -8.519 -3.039 1.00 72.69 198 TYR A O 1
ATOM 1575 N N . LEU A 1 199 ? 11.716 -7.994 -5.199 1.00 63.47 199 LEU A N 1
ATOM 1576 C CA . LEU A 1 199 ? 12.481 -9.155 -5.608 1.00 63.47 199 LEU A CA 1
ATOM 1577 C C . LEU A 1 199 ? 13.877 -8.699 -6.023 1.00 63.47 199 LEU A C 1
ATOM 1579 O O . LEU A 1 199 ? 14.040 -7.798 -6.844 1.00 63.47 199 LEU A O 1
ATOM 1583 N N . LYS A 1 200 ? 14.900 -9.379 -5.484 1.00 55.06 200 LYS A N 1
ATOM 1584 C CA . LYS A 1 200 ? 16.287 -9.330 -5.994 1.00 55.06 200 LYS A CA 1
ATOM 1585 C C . LYS A 1 200 ? 16.366 -9.646 -7.498 1.00 55.06 200 LYS A C 1
ATOM 1587 O O . LYS A 1 200 ? 17.375 -9.350 -8.130 1.00 55.06 200 LYS A O 1
ATOM 1592 N N . HIS A 1 201 ? 15.299 -10.218 -8.053 1.00 52.88 201 HIS A N 1
ATOM 1593 C CA . HIS A 1 201 ? 15.075 -10.470 -9.465 1.00 52.88 201 HIS A CA 1
ATOM 1594 C C . HIS A 1 201 ? 13.938 -9.559 -9.923 1.00 52.88 201 HIS A C 1
ATOM 1596 O O . HIS A 1 201 ? 12.811 -9.741 -9.481 1.00 52.88 201 HIS A O 1
ATOM 1602 N N . PHE A 1 202 ? 14.259 -8.561 -10.746 1.00 59.31 202 PHE A N 1
ATOM 1603 C CA . PHE A 1 202 ? 13.355 -7.600 -11.386 1.00 59.31 202 PHE A CA 1
ATOM 1604 C C . PHE A 1 202 ? 11.898 -8.073 -11.430 1.00 59.31 202 PHE A C 1
ATOM 1606 O O . PHE A 1 202 ? 11.522 -8.875 -12.289 1.00 59.31 202 PHE A O 1
ATOM 1613 N N . SER A 1 203 ? 11.080 -7.610 -10.479 1.00 66.00 203 SER A N 1
ATOM 1614 C CA . SER A 1 203 ? 9.668 -7.963 -10.514 1.00 66.00 203 SER A CA 1
ATOM 1615 C C . SER A 1 203 ? 9.069 -7.387 -11.782 1.00 66.00 203 SER A C 1
ATOM 1617 O O . SER A 1 203 ? 9.087 -6.181 -12.013 1.00 66.00 203 SER A O 1
ATOM 1619 N N . THR A 1 204 ? 8.506 -8.272 -12.591 1.00 81.31 204 THR A N 1
ATOM 1620 C CA . THR A 1 204 ? 7.733 -7.899 -13.771 1.00 81.31 204 THR A CA 1
ATOM 1621 C C . THR A 1 204 ? 6.268 -7.683 -13.420 1.00 81.31 204 THR A C 1
ATOM 1623 O O . THR A 1 204 ? 5.443 -7.662 -14.325 1.00 81.31 204 THR A O 1
ATOM 1626 N N . LYS A 1 205 ? 5.921 -7.561 -12.129 1.00 89.88 205 LYS A N 1
ATOM 1627 C CA . LYS A 1 205 ? 4.543 -7.366 -11.680 1.00 89.88 205 LYS A CA 1
ATOM 1628 C C . LYS A 1 205 ? 4.388 -6.260 -10.640 1.00 89.88 205 LYS A C 1
ATOM 1630 O O . LYS A 1 205 ? 5.199 -6.158 -9.716 1.00 89.88 205 LYS A O 1
ATOM 1635 N N . ALA A 1 206 ? 3.305 -5.500 -10.774 1.00 91.94 206 ALA A N 1
ATOM 1636 C CA . ALA A 1 206 ? 2.724 -4.664 -9.726 1.00 91.94 206 ALA A CA 1
ATOM 1637 C C . ALA A 1 206 ? 1.428 -5.310 -9.220 1.00 91.94 206 ALA A C 1
ATOM 1639 O O . ALA A 1 206 ? 0.749 -5.988 -9.988 1.00 91.94 206 ALA A O 1
ATOM 1640 N N . TYR A 1 207 ? 1.084 -5.105 -7.949 1.00 93.94 207 TYR A N 1
ATOM 1641 C CA . TYR A 1 207 ? -0.125 -5.665 -7.343 1.00 93.94 207 TYR A CA 1
ATOM 1642 C C . TYR A 1 207 ? -1.082 -4.568 -6.922 1.00 93.94 207 TYR A C 1
ATOM 1644 O O . TYR A 1 207 ? -0.682 -3.618 -6.253 1.00 93.94 207 TYR A O 1
ATOM 1652 N N . PHE A 1 208 ? -2.345 -4.713 -7.284 1.00 94.50 208 PHE A N 1
ATOM 1653 C CA . PHE A 1 208 ? -3.404 -3.780 -6.938 1.00 94.50 208 PHE A CA 1
ATOM 1654 C C . PHE A 1 208 ? -4.327 -4.423 -5.924 1.00 94.50 208 PHE A C 1
ATOM 1656 O O . PHE A 1 208 ? -4.835 -5.510 -6.166 1.00 94.50 208 PHE A O 1
ATOM 1663 N N . TYR A 1 209 ? -4.545 -3.739 -4.810 1.00 95.44 209 TYR A N 1
ATOM 1664 C CA . TYR A 1 209 ? -5.381 -4.178 -3.706 1.00 95.44 209 TYR A CA 1
ATOM 1665 C C . TYR A 1 209 ? -6.636 -3.331 -3.669 1.00 95.44 209 TYR A C 1
ATOM 1667 O O . TYR A 1 209 ? -6.583 -2.105 -3.796 1.00 95.44 209 TYR A O 1
ATOM 1675 N N . THR A 1 210 ? -7.760 -3.991 -3.439 1.00 94.31 210 THR A N 1
ATOM 1676 C CA . THR A 1 210 ? -9.048 -3.358 -3.192 1.00 94.31 210 THR A CA 1
ATOM 1677 C C . THR A 1 210 ? -9.679 -3.992 -1.967 1.00 94.31 210 THR A C 1
ATOM 1679 O O . THR A 1 210 ? -9.599 -5.205 -1.774 1.00 94.31 210 THR A O 1
ATOM 1682 N N . ALA A 1 211 ? -10.309 -3.174 -1.137 1.00 94.50 211 ALA A N 1
ATOM 1683 C CA . ALA A 1 211 ? -11.130 -3.660 -0.042 1.00 94.50 211 ALA A CA 1
ATOM 1684 C C . ALA A 1 211 ? -12.357 -2.767 0.119 1.00 94.50 211 ALA A C 1
ATOM 1686 O O . ALA A 1 211 ? -12.327 -1.572 -0.189 1.00 94.50 211 ALA A O 1
ATOM 1687 N N . CYS A 1 212 ? -13.438 -3.370 0.594 1.00 93.69 212 CYS A N 1
ATOM 1688 C CA . CYS A 1 212 ? -14.616 -2.662 1.060 1.00 93.69 212 CYS A CA 1
ATOM 1689 C C . CYS A 1 212 ? -14.648 -2.838 2.575 1.00 93.69 212 CYS A C 1
ATOM 1691 O O . CYS A 1 212 ? -14.848 -3.955 3.041 1.00 93.69 212 CYS A O 1
ATOM 1693 N N . ILE A 1 213 ? -14.377 -1.773 3.329 1.00 93.56 213 ILE A N 1
ATOM 1694 C CA . ILE A 1 213 ? -14.339 -1.828 4.791 1.00 93.56 213 ILE A CA 1
ATOM 1695 C C . ILE A 1 213 ? -15.723 -1.440 5.323 1.00 93.56 213 ILE A C 1
ATOM 1697 O O . ILE A 1 213 ? -16.128 -0.284 5.140 1.00 93.56 213 ILE A O 1
ATOM 1701 N N . PRO A 1 214 ? -16.465 -2.363 5.960 1.00 93.50 214 PRO A N 1
ATOM 1702 C CA . PRO A 1 214 ? -17.805 -2.081 6.454 1.00 93.50 214 PRO A CA 1
ATOM 1703 C C . PRO A 1 214 ? -17.806 -1.004 7.534 1.00 93.50 214 PRO A C 1
ATOM 1705 O O . PRO A 1 214 ? -16.861 -0.866 8.318 1.00 93.50 214 PRO A O 1
ATOM 1708 N N . LYS A 1 215 ? -18.916 -0.269 7.629 1.00 92.00 215 LYS A N 1
ATOM 1709 C CA . LYS A 1 215 ? -19.097 0.719 8.691 1.00 92.00 215 LYS A CA 1
ATOM 1710 C C . LYS A 1 215 ? -18.969 0.108 10.082 1.00 92.00 215 LYS A C 1
ATOM 1712 O O . LYS A 1 215 ? -18.298 0.718 10.909 1.00 92.00 215 LYS A O 1
ATOM 1717 N N . ALA A 1 216 ? -19.569 -1.060 1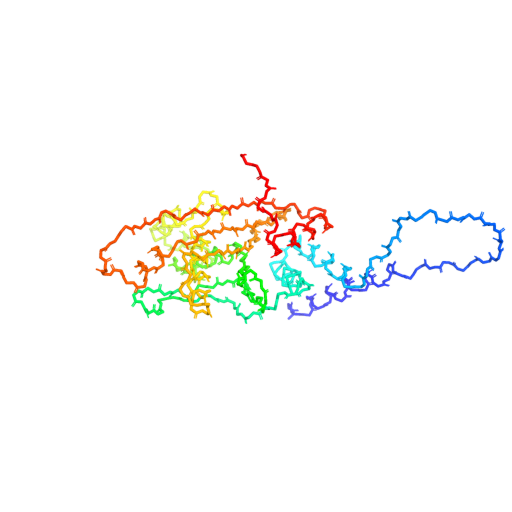0.311 1.00 91.81 216 ALA A N 1
ATOM 1718 C CA . ALA A 1 216 ? -19.537 -1.745 11.600 1.00 91.81 216 ALA A CA 1
ATOM 1719 C C . ALA A 1 216 ? -18.098 -2.062 12.038 1.00 91.81 216 ALA A C 1
ATOM 1721 O O . ALA A 1 216 ? -17.724 -1.801 13.179 1.00 91.81 216 ALA A O 1
ATOM 1722 N N . PHE A 1 217 ? -17.257 -2.512 11.101 1.00 93.38 217 PHE A N 1
ATOM 1723 C CA . PHE A 1 217 ? -15.839 -2.765 11.355 1.00 93.38 217 PHE A CA 1
ATOM 1724 C C . PHE A 1 217 ? -15.099 -1.497 11.814 1.00 93.38 217 PHE A C 1
ATOM 1726 O O . PHE A 1 217 ? -14.378 -1.508 12.811 1.00 93.38 217 PHE A O 1
ATOM 1733 N N . LEU A 1 218 ? -15.297 -0.371 11.119 1.00 92.50 218 LEU A N 1
ATOM 1734 C CA . LEU A 1 218 ? -14.670 0.902 11.495 1.00 92.50 218 LEU A CA 1
ATOM 1735 C C . LEU A 1 218 ? -15.226 1.469 12.810 1.00 92.50 218 LEU A C 1
ATOM 1737 O O . LEU A 1 218 ? -14.454 1.997 13.608 1.00 92.50 218 LEU A O 1
ATOM 1741 N N . ASP A 1 219 ? -16.534 1.339 13.052 1.00 91.50 219 ASP A N 1
ATOM 1742 C CA . ASP A 1 219 ? -17.179 1.751 14.307 1.00 91.50 219 ASP A CA 1
ATOM 1743 C C . ASP A 1 219 ? -16.589 0.962 15.488 1.00 91.50 219 ASP A C 1
ATOM 1745 O O . ASP A 1 219 ? -16.294 1.539 16.535 1.00 91.50 219 ASP A O 1
ATOM 1749 N N . ARG A 1 220 ? -16.303 -0.332 15.291 1.00 92.00 220 ARG A N 1
ATOM 1750 C CA . ARG A 1 220 ? -15.656 -1.187 16.293 1.00 92.00 220 ARG A CA 1
ATOM 1751 C C . ARG A 1 220 ? -14.230 -0.743 16.621 1.00 92.00 220 ARG A C 1
ATOM 1753 O O . ARG A 1 220 ? -13.832 -0.800 17.783 1.00 92.00 220 ARG A O 1
ATOM 1760 N N . LEU A 1 221 ? -13.466 -0.272 15.633 1.00 92.12 221 LEU A N 1
ATOM 1761 C CA . LEU A 1 221 ? -12.140 0.311 15.873 1.00 92.12 221 LEU A CA 1
ATOM 1762 C C . LEU A 1 221 ? -12.230 1.665 16.585 1.00 92.12 221 LEU A C 1
ATOM 1764 O O . LEU A 1 221 ? -11.388 1.975 17.425 1.00 92.12 221 LEU A O 1
ATOM 1768 N N . GLU A 1 222 ? -13.241 2.476 16.276 1.00 90.88 222 GLU A N 1
ATOM 1769 C CA . GLU A 1 222 ? -13.462 3.775 16.918 1.00 90.88 222 GLU A CA 1
ATOM 1770 C C . GLU A 1 222 ? -13.929 3.621 18.373 1.00 90.88 222 GLU A C 1
ATOM 1772 O O . GLU A 1 222 ? -13.516 4.399 19.234 1.00 90.88 222 GLU A O 1
ATOM 1777 N N . ARG A 1 223 ? -14.746 2.600 18.661 1.00 91.56 223 ARG A N 1
ATOM 1778 C CA . ARG A 1 223 ? -15.366 2.345 19.970 1.00 91.56 223 ARG A CA 1
ATOM 1779 C C . ARG A 1 223 ? -15.220 0.877 20.388 1.00 91.56 223 ARG A C 1
ATOM 1781 O O . ARG A 1 223 ? -16.202 0.142 20.493 1.00 91.56 223 ARG A O 1
ATOM 1788 N N . PRO A 1 224 ? -13.994 0.430 20.698 1.00 91.75 224 PRO A N 1
ATOM 1789 C CA . PRO A 1 224 ? -13.704 -0.972 20.996 1.00 91.75 224 PRO A CA 1
ATOM 1790 C C . PRO A 1 224 ? -14.344 -1.490 22.295 1.00 91.75 224 PRO A C 1
ATOM 1792 O O . PRO A 1 224 ? -14.345 -2.696 22.543 1.00 91.75 224 PRO A O 1
ATOM 1795 N N . TRP A 1 225 ? -14.903 -0.617 23.135 1.00 90.06 225 TRP A N 1
ATOM 1796 C CA . TRP A 1 225 ? -15.645 -0.996 24.344 1.00 90.06 225 TRP A CA 1
ATOM 1797 C C . TRP A 1 225 ? -17.133 -1.284 24.090 1.00 90.06 225 TRP A C 1
ATOM 1799 O O . TRP A 1 225 ? -17.768 -1.908 24.935 1.00 90.06 225 TRP A O 1
ATOM 1809 N N . GLU A 1 226 ? -17.702 -0.863 22.956 1.00 89.00 226 GLU A N 1
ATOM 1810 C CA . GLU A 1 226 ? -19.111 -1.121 22.628 1.00 89.00 226 GLU A CA 1
ATOM 1811 C C . GLU A 1 226 ? -19.263 -2.530 22.050 1.00 89.00 226 GLU A C 1
ATOM 1813 O O . GLU A 1 226 ? -18.689 -2.832 21.006 1.00 89.00 226 GLU A O 1
ATOM 1818 N N . ALA A 1 227 ? -20.015 -3.410 22.715 1.00 80.06 227 ALA A N 1
ATOM 1819 C CA . ALA A 1 227 ? -20.296 -4.743 22.186 1.00 80.06 227 ALA A CA 1
ATOM 1820 C C . ALA A 1 227 ? -21.008 -4.644 20.826 1.00 80.06 227 ALA A C 1
ATOM 1822 O O . ALA A 1 227 ? -21.948 -3.870 20.667 1.00 80.06 227 ALA A O 1
ATOM 1823 N N . GLY A 1 228 ? -20.560 -5.434 19.852 1.00 75.19 228 GLY A N 1
ATOM 1824 C CA . GLY A 1 228 ? -21.124 -5.432 18.509 1.00 75.19 228 GLY A CA 1
ATOM 1825 C C . GLY A 1 228 ? -20.522 -6.526 17.642 1.00 75.19 228 GLY A C 1
ATOM 1826 O O . GLY A 1 228 ? -19.400 -6.984 17.889 1.00 75.19 228 GLY A O 1
ATOM 1827 N N . GLU A 1 229 ? -21.290 -6.941 16.641 1.00 79.62 229 GLU A N 1
ATOM 1828 C CA . GLU A 1 229 ? -20.815 -7.830 15.587 1.00 79.62 229 GLU A CA 1
ATOM 1829 C C . GLU A 1 229 ? -19.758 -7.110 14.742 1.00 79.62 229 GLU A C 1
ATOM 1831 O O . GLU A 1 229 ? -19.800 -5.892 14.547 1.00 79.62 229 GLU A O 1
ATOM 1836 N N . CYS A 1 230 ? -18.759 -7.865 14.296 1.00 80.38 230 CYS A N 1
ATOM 1837 C CA . CYS A 1 230 ? -17.679 -7.358 13.467 1.00 80.38 230 CYS A CA 1
ATOM 1838 C C . CYS A 1 230 ? -17.728 -8.111 12.145 1.00 80.38 230 CYS A C 1
ATOM 1840 O O . CYS A 1 230 ? -17.398 -9.296 12.103 1.00 80.38 230 CYS A O 1
ATOM 1842 N N . ASP A 1 231 ? -18.164 -7.419 11.098 1.00 84.69 231 ASP A N 1
ATOM 1843 C CA . ASP A 1 231 ? -18.222 -7.991 9.759 1.00 84.69 231 ASP A CA 1
ATOM 1844 C C . ASP A 1 231 ? -16.820 -8.362 9.265 1.00 84.69 231 ASP A C 1
ATOM 1846 O O . ASP A 1 231 ? -15.827 -7.677 9.543 1.00 84.69 231 ASP A O 1
ATOM 1850 N N . GLU A 1 232 ? -16.749 -9.438 8.487 1.00 88.69 232 GLU A N 1
ATOM 1851 C CA . GLU A 1 232 ? -15.517 -9.842 7.826 1.00 88.69 232 GLU A CA 1
ATOM 1852 C C . GLU A 1 232 ? -15.082 -8.789 6.794 1.00 88.69 232 GLU A C 1
ATOM 1854 O O . GLU A 1 232 ? -15.878 -8.268 6.010 1.00 88.69 232 GLU A O 1
ATOM 1859 N N . VAL A 1 233 ? -13.781 -8.493 6.773 1.00 91.75 233 VAL A N 1
ATOM 1860 C CA . VAL A 1 233 ? -13.162 -7.637 5.761 1.00 91.75 233 VAL A CA 1
ATOM 1861 C C . VAL A 1 233 ? -12.436 -8.509 4.749 1.00 91.75 233 VAL A C 1
ATOM 1863 O O . VAL A 1 233 ? -11.388 -9.081 5.044 1.00 91.75 233 VAL A O 1
ATOM 1866 N N . THR A 1 234 ? -12.949 -8.546 3.522 1.00 93.50 234 THR A N 1
ATOM 1867 C CA . THR A 1 234 ? -12.276 -9.219 2.408 1.00 93.50 234 THR A CA 1
ATOM 1868 C C . THR A 1 234 ? -11.386 -8.241 1.643 1.00 93.50 234 THR A C 1
ATOM 1870 O O . THR A 1 234 ? -11.848 -7.217 1.129 1.00 93.50 234 THR A O 1
ATOM 1873 N N . VAL A 1 235 ? -10.106 -8.588 1.512 1.00 94.56 235 VAL A N 1
ATOM 1874 C CA . VAL A 1 235 ? -9.150 -7.889 0.645 1.00 94.56 235 VAL A CA 1
ATOM 1875 C C . VAL A 1 235 ? -8.986 -8.690 -0.641 1.00 94.56 235 VAL A C 1
ATOM 1877 O O . VAL A 1 235 ? -8.667 -9.874 -0.602 1.00 94.56 235 VAL A O 1
ATOM 1880 N N . ARG A 1 236 ? -9.185 -8.042 -1.788 1.00 94.75 236 ARG A N 1
ATOM 1881 C CA . ARG A 1 236 ? -8.948 -8.626 -3.113 1.00 94.75 236 ARG A CA 1
ATOM 1882 C C . ARG A 1 236 ? -7.715 -8.001 -3.726 1.00 94.75 236 ARG A C 1
ATOM 1884 O O . ARG A 1 236 ? -7.538 -6.785 -3.621 1.00 94.75 236 ARG A O 1
ATOM 1891 N N . TYR A 1 237 ? -6.907 -8.799 -4.410 1.00 94.31 237 TYR A N 1
ATOM 1892 C CA . TYR A 1 237 ? -5.767 -8.275 -5.141 1.00 94.31 237 TYR A CA 1
ATOM 1893 C C . TYR A 1 237 ? -5.553 -8.968 -6.482 1.00 94.31 237 TYR A C 1
ATOM 1895 O O . TYR A 1 237 ? -5.923 -10.122 -6.667 1.00 94.31 237 TYR A O 1
ATOM 1903 N N . GLY A 1 238 ? -4.949 -8.236 -7.415 1.00 91.62 238 GLY A N 1
ATOM 1904 C CA . GLY A 1 238 ? -4.591 -8.721 -8.744 1.00 91.62 238 GLY A CA 1
ATOM 1905 C C . GLY A 1 238 ? -3.209 -8.225 -9.152 1.00 91.62 238 GLY A C 1
ATOM 1906 O O . GLY A 1 238 ? -2.767 -7.164 -8.710 1.00 91.62 238 GLY A O 1
ATOM 1907 N N . GLY A 1 239 ? -2.505 -9.011 -9.966 1.00 91.44 239 GLY A N 1
ATOM 1908 C CA . GLY A 1 239 ? -1.180 -8.667 -10.480 1.00 91.44 239 GLY A CA 1
ATOM 1909 C C . GLY A 1 239 ? -1.237 -8.184 -11.927 1.00 91.44 239 GLY A C 1
ATOM 1910 O O . GLY A 1 239 ? -1.880 -8.815 -12.758 1.00 91.44 239 GLY A O 1
ATOM 1911 N N . ILE A 1 240 ? -0.505 -7.120 -12.249 1.00 91.06 240 ILE A N 1
ATOM 1912 C CA . ILE A 1 240 ? -0.350 -6.604 -13.615 1.00 91.06 240 ILE A CA 1
ATOM 1913 C C . ILE A 1 240 ? 1.072 -6.823 -14.080 1.00 91.06 240 ILE A C 1
ATOM 1915 O O . ILE A 1 240 ? 2.015 -6.501 -13.360 1.00 91.06 240 ILE A O 1
ATOM 1919 N N . SER A 1 241 ? 1.211 -7.349 -15.295 1.00 90.62 241 SER A N 1
ATOM 1920 C CA . SER A 1 241 ? 2.498 -7.453 -15.971 1.00 90.62 241 SER A CA 1
ATOM 1921 C C . SER A 1 241 ? 3.025 -6.065 -16.323 1.00 90.62 241 SER A C 1
ATOM 1923 O O . SER A 1 241 ? 2.319 -5.263 -16.917 1.00 90.62 241 SER A O 1
ATOM 1925 N N . LEU A 1 242 ? 4.286 -5.816 -15.996 1.00 90.75 242 LEU A N 1
ATOM 1926 C CA . LEU A 1 242 ? 5.041 -4.615 -16.344 1.00 90.75 242 LEU A CA 1
ATOM 1927 C C . LEU A 1 242 ? 5.904 -4.824 -17.597 1.00 90.75 242 LEU A C 1
ATOM 1929 O O . LEU A 1 242 ? 6.702 -3.957 -17.926 1.00 90.75 242 LEU A O 1
ATOM 1933 N N . LYS A 1 243 ? 5.827 -5.997 -18.245 1.00 89.62 243 LYS A N 1
ATOM 1934 C CA . LYS A 1 243 ? 6.649 -6.325 -19.426 1.00 89.62 243 LYS A CA 1
ATOM 1935 C C . LYS A 1 243 ? 6.287 -5.501 -20.657 1.00 89.62 243 LYS A C 1
ATOM 1937 O O . LYS A 1 243 ? 7.159 -5.283 -21.485 1.00 89.62 243 LYS A O 1
ATOM 1942 N N . ASP A 1 244 ? 5.014 -5.147 -20.752 1.00 90.44 244 ASP A N 1
ATOM 1943 C CA . ASP A 1 244 ? 4.438 -4.311 -21.791 1.00 90.44 244 ASP A CA 1
ATOM 1944 C C . ASP A 1 244 ? 3.996 -3.023 -21.105 1.00 90.44 244 ASP A C 1
ATOM 1946 O O . ASP A 1 244 ? 3.088 -3.022 -20.266 1.00 90.44 244 ASP A O 1
ATOM 1950 N N . GLU A 1 245 ? 4.725 -1.952 -21.381 1.00 90.81 245 GLU A N 1
ATOM 1951 C CA . GLU A 1 245 ? 4.537 -0.671 -20.727 1.00 90.81 245 GLU A CA 1
ATOM 1952 C C . GLU A 1 245 ? 3.191 -0.021 -21.092 1.00 90.81 245 GLU A C 1
ATOM 1954 O O . GLU A 1 245 ? 2.596 0.654 -20.248 1.00 90.81 245 GLU A O 1
ATOM 1959 N N . GLU A 1 246 ? 2.681 -0.246 -22.306 1.00 90.06 246 GLU A N 1
ATOM 1960 C CA . GLU A 1 246 ? 1.400 0.305 -22.747 1.00 90.06 246 GLU A CA 1
ATOM 1961 C C . GLU A 1 246 ? 0.238 -0.433 -22.080 1.00 90.06 246 GLU A C 1
ATOM 1963 O O . GLU A 1 246 ? -0.618 0.192 -21.444 1.00 90.06 246 GLU A O 1
ATOM 1968 N N . ALA A 1 247 ? 0.248 -1.767 -22.130 1.00 90.75 247 ALA A N 1
ATOM 1969 C CA . ALA A 1 247 ? -0.759 -2.586 -21.463 1.00 90.75 247 ALA A CA 1
ATOM 1970 C C . ALA A 1 247 ? -0.770 -2.330 -19.946 1.00 90.75 247 ALA A C 1
ATOM 1972 O O . ALA A 1 247 ? -1.834 -2.226 -19.327 1.00 90.75 247 ALA A O 1
ATOM 1973 N N . ALA A 1 248 ? 0.409 -2.169 -19.336 1.00 91.88 248 ALA A N 1
ATOM 1974 C CA . ALA A 1 248 ? 0.524 -1.799 -17.932 1.00 91.88 248 ALA A CA 1
ATOM 1975 C C . ALA A 1 248 ? -0.119 -0.433 -17.656 1.00 91.88 248 ALA A C 1
ATOM 1977 O O . ALA A 1 248 ? -0.916 -0.322 -16.721 1.00 91.88 248 ALA A O 1
ATOM 1978 N N . LEU A 1 249 ? 0.176 0.592 -18.465 1.00 92.06 249 LEU A N 1
ATOM 1979 C CA . LEU A 1 249 ? -0.391 1.933 -18.300 1.00 92.06 249 LEU A CA 1
ATOM 1980 C C . LEU A 1 249 ? -1.918 1.936 -18.447 1.00 92.06 249 LEU A C 1
ATOM 1982 O O . LEU A 1 249 ? -2.612 2.569 -17.649 1.00 92.06 249 LEU A O 1
ATOM 1986 N N . GLN A 1 250 ? -2.458 1.185 -19.409 1.00 91.44 250 GLN A N 1
ATOM 1987 C CA . GLN A 1 250 ? -3.904 1.005 -19.549 1.00 91.44 250 GLN A CA 1
ATOM 1988 C C . GLN A 1 250 ? -4.517 0.348 -18.303 1.00 91.44 250 GLN A C 1
ATOM 1990 O O . GLN A 1 250 ? -5.579 0.769 -17.840 1.00 91.44 250 GLN A O 1
ATOM 1995 N N . CYS A 1 251 ? -3.846 -0.642 -17.710 1.00 91.62 251 CYS A N 1
ATOM 1996 C CA . CYS A 1 251 ? -4.287 -1.248 -16.455 1.00 91.62 251 CYS A CA 1
ATOM 1997 C C . CYS A 1 251 ? -4.243 -0.263 -15.273 1.00 91.62 251 CYS A C 1
ATOM 1999 O O . CYS A 1 251 ? -5.177 -0.256 -14.469 1.00 91.62 251 CYS A O 1
ATOM 2001 N N . PHE A 1 252 ? -3.217 0.596 -15.176 1.00 91.38 252 PHE A N 1
ATOM 2002 C CA . PHE A 1 252 ? -3.178 1.677 -14.179 1.00 91.38 252 PHE A CA 1
ATOM 2003 C C . PHE A 1 252 ? -4.369 2.626 -14.344 1.00 91.38 252 PHE A C 1
ATOM 2005 O O . PHE A 1 252 ? -5.074 2.869 -13.367 1.00 91.38 252 PHE A O 1
ATOM 2012 N N . ARG A 1 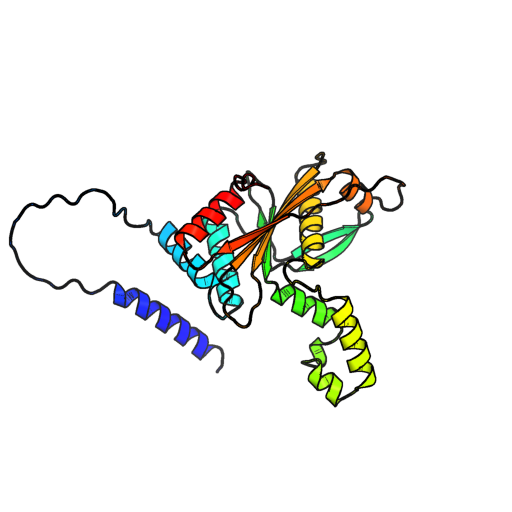253 ? -4.645 3.094 -15.571 1.00 90.75 253 ARG A N 1
ATOM 2013 C CA . ARG A 1 253 ? -5.800 3.960 -15.878 1.00 90.75 253 ARG A CA 1
ATOM 2014 C C . ARG A 1 253 ? -7.108 3.323 -15.403 1.00 90.75 253 ARG A C 1
ATOM 2016 O O . ARG A 1 253 ? -7.777 3.866 -14.529 1.00 90.75 253 ARG A O 1
ATOM 2023 N N . LYS A 1 254 ? -7.397 2.096 -15.855 1.00 89.06 254 LYS A N 1
ATOM 2024 C CA . LYS A 1 254 ? -8.617 1.365 -15.465 1.00 89.06 254 LYS A CA 1
ATOM 2025 C C . LYS A 1 254 ? -8.744 1.211 -13.945 1.00 89.06 254 LYS A C 1
ATOM 2027 O O . LYS A 1 254 ? -9.834 1.337 -13.380 1.00 89.06 254 LYS A O 1
ATOM 2032 N N . PHE A 1 255 ? -7.642 0.908 -13.260 1.00 88.31 255 PHE A N 1
ATOM 2033 C CA . PHE A 1 255 ? -7.657 0.715 -11.812 1.00 88.31 255 PHE A CA 1
ATOM 2034 C C . PHE A 1 255 ? -7.944 2.005 -11.047 1.00 88.31 255 PHE A C 1
ATOM 2036 O O . PHE A 1 255 ? -8.685 1.981 -10.060 1.00 88.31 255 PHE A O 1
ATOM 2043 N N . LEU A 1 256 ? -7.387 3.129 -11.496 1.00 85.38 256 LEU A N 1
ATOM 2044 C CA . LEU A 1 256 ? -7.625 4.435 -10.887 1.00 85.38 256 LEU A CA 1
ATOM 2045 C C . LEU A 1 256 ? -9.052 4.922 -11.168 1.00 85.38 256 LEU A C 1
ATOM 2047 O O . LEU A 1 256 ? -9.742 5.322 -10.230 1.00 85.38 256 LEU A O 1
ATOM 2051 N N . ASP A 1 257 ? -9.556 4.719 -12.384 1.00 83.44 257 ASP A N 1
ATOM 2052 C CA . ASP A 1 257 ? -10.938 5.053 -12.759 1.00 83.44 257 ASP A CA 1
ATOM 2053 C C . ASP A 1 257 ? -11.975 4.179 -12.032 1.00 83.44 257 ASP A C 1
ATOM 2055 O O . ASP A 1 257 ? -13.138 4.545 -11.878 1.00 83.44 257 ASP A O 1
ATOM 2059 N N . GLY A 1 258 ? -11.558 3.021 -11.512 1.00 71.12 258 GLY A N 1
ATOM 2060 C CA . GLY A 1 258 ? -12.431 2.095 -10.791 1.00 71.12 258 GLY A CA 1
ATOM 2061 C C . GLY A 1 258 ? -13.211 1.133 -11.673 1.00 71.12 258 GLY A C 1
ATOM 2062 O O . GLY A 1 258 ? -14.137 0.487 -11.187 1.00 71.12 258 GLY A O 1
ATOM 2063 N N . THR A 1 259 ? -12.818 1.003 -12.938 1.00 57.22 259 THR A N 1
ATOM 2064 C CA . THR A 1 259 ? -13.447 0.111 -13.919 1.00 57.22 259 THR A CA 1
ATOM 2065 C C . THR A 1 259 ? -12.940 -1.334 -13.836 1.00 57.22 259 THR A C 1
ATOM 2067 O O . THR A 1 259 ? -13.537 -2.220 -14.437 1.00 57.22 259 THR A O 1
ATOM 2070 N N . VAL A 1 260 ? -11.916 -1.626 -13.020 1.00 52.94 260 VAL A N 1
ATOM 2071 C CA . VAL A 1 260 ? -11.332 -2.981 -12.833 1.00 52.94 260 VAL A CA 1
ATOM 2072 C C . VAL A 1 260 ? -12.239 -3.947 -12.036 1.00 52.94 260 VAL A C 1
ATOM 2074 O O . VAL A 1 260 ? -11.820 -5.019 -11.625 1.00 52.94 260 VAL A O 1
ATOM 2077 N N . HIS A 1 261 ? -13.525 -3.642 -11.845 1.00 41.31 261 HIS A N 1
ATOM 2078 C CA . HIS A 1 261 ? -14.470 -4.536 -11.155 1.00 41.31 261 HIS A CA 1
ATOM 2079 C C . HIS A 1 261 ? -15.189 -5.567 -12.045 1.00 41.31 261 HIS A C 1
ATOM 2081 O O . HIS A 1 261 ? -16.225 -6.092 -11.647 1.00 41.31 261 HIS A O 1
ATOM 2087 N N . ARG A 1 262 ? -14.628 -5.928 -13.203 1.00 34.78 262 ARG A N 1
ATOM 2088 C CA . ARG A 1 262 ? -15.088 -7.080 -13.997 1.00 34.78 262 ARG A CA 1
ATOM 2089 C C . ARG A 1 262 ? -13.907 -7.826 -14.601 1.00 34.78 262 ARG A C 1
ATOM 2091 O O . ARG A 1 262 ? -13.447 -7.503 -15.687 1.00 34.78 262 ARG A O 1
ATOM 2098 N N . THR A 1 263 ? -13.384 -8.777 -13.854 1.00 28.66 263 THR A N 1
ATOM 2099 C CA . THR A 1 263 ? -12.766 -9.992 -14.394 1.00 28.66 263 THR A CA 1
ATOM 2100 C C . THR A 1 263 ? -13.026 -11.060 -13.335 1.00 28.66 263 THR A C 1
ATOM 2102 O O . THR A 1 263 ? -12.372 -11.072 -12.296 1.00 28.66 263 THR A O 1
ATOM 2105 N N . ASP A 1 264 ? -14.179 -11.709 -13.526 1.00 29.22 264 ASP A N 1
ATOM 2106 C CA . ASP A 1 264 ? -14.584 -13.108 -13.288 1.00 29.22 264 ASP A CA 1
ATOM 2107 C C . ASP A 1 264 ? -13.699 -13.941 -12.340 1.00 29.22 264 ASP A C 1
ATOM 2109 O O . ASP A 1 264 ? -12.477 -13.947 -12.459 1.00 29.22 264 ASP A O 1
ATOM 2113 N N . GLU A 1 265 ? -14.297 -14.451 -11.257 1.00 30.39 265 GLU A N 1
ATOM 2114 C CA . GLU A 1 265 ? -14.682 -15.873 -11.055 1.00 30.39 265 GLU A CA 1
ATOM 2115 C C . GLU A 1 265 ? -13.521 -16.745 -10.557 1.00 30.39 265 GLU A C 1
ATOM 2117 O O . GLU A 1 265 ? -12.523 -16.937 -11.283 1.00 30.39 265 GLU A O 1
#

Foldseek 3Di:
DVVVVVVVVVVVVVVVVVVVVDDDDDDDDDDDDDDDDDDCPDDDPLRVQLLVLLVQCLDLDPVSVLVSVQSLCVSLPWHWDDQWFFDFFQQDGDDTQGFSTKTAHPDPQGIETEHELVVVVVVLCVVLVVVVCVHLVSCCVVPVVSSVVSVVVSVVQCDPDSVPHVSVVVVQLSSQVVRCVVPPQDQWRKYKYKYRYDDNRRDQKIKIKIKIAGSQQNVCRNRVPDDDDHDDIDMDMDIDGSPDSVSRSVVVSCVRNVVPPDDDD

Organism: Ustilaginoidea virens (NCBI:txid1159556)

Secondary structure (DSSP, 8-state):
-HHHHHHHHHHHHHHHHHHTT----------------S---PPPHHHHHHHHHHHHHTSSSHHHHHHHHHHHHHHTT--B--SEEEEEETTEEEEEEE-SEEEE-SSSS-EEEEEEHHHHHHHHHHHTTHHHHSSHHHHHHH-HHHHHHHHHHHHHHS-SSGGG-HHHHHHHHHHHHHHHHHH---SEEEEEEEEE---SS---EEEEEEEEEEHHHHHHHH-TTS--------EEEEEEE-SSHHHHHHHHHHHHHT-------

Sequence (265 aa):
MYRKEQREGAERFYRLITQSSRSVPAASDGQAEDTPTADDAALTPSEFNLWCAVARLRAQYEWSQRNGMIDIIEGLGLPRTVDYLTLYYGGRAVDDIPTSAVFKAETGPGRLAFIHLRKIEKIRDKHLGLKHARSLDKLFAKNKPVATRTFKKLQRLQPAVETEDPYIAGILIALAQEQRQARGRASAERVRAIALPYLKHFSTKAYFYTACIPKAFLDRLERPWEAGECDEVTVRYGGISLKDEEAALQCFRKFLDGTVHRTDE